Protein AF-A0A5C5QFP5-F1 (afdb_monomer_lite)

pLDDT: mean 75.5, std 18.77, range [36.56, 98.12]

Organism: NCBI:txid359110

Structure (mmCIF, N/CA/C/O backbone):
data_AF-A0A5C5QFP5-F1
#
_entry.id   AF-A0A5C5QFP5-F1
#
loop_
_atom_site.group_PDB
_atom_site.id
_atom_site.type_symbol
_atom_site.label_atom_id
_atom_site.label_alt_id
_atom_site.label_comp_id
_atom_site.label_asym_id
_atom_site.label_entity_id
_atom_site.label_seq_id
_atom_site.pdbx_PDB_ins_code
_atom_site.Cartn_x
_atom_site.Cartn_y
_atom_site.Cartn_z
_atom_site.occupancy
_atom_site.B_iso_or_equiv
_atom_site.auth_seq_id
_atom_site.auth_comp_id
_atom_site.auth_asym_id
_atom_site.auth_atom_id
_atom_site.pdbx_PDB_model_num
ATOM 1 N N . MET A 1 1 ? -27.550 -23.621 13.736 1.00 47.41 1 MET A N 1
ATOM 2 C CA . MET A 1 1 ? -26.694 -23.804 14.924 1.00 47.41 1 MET A CA 1
ATOM 3 C C . MET A 1 1 ? -25.788 -24.978 14.617 1.00 47.41 1 MET A C 1
ATOM 5 O O . MET A 1 1 ? -26.288 -26.078 14.461 1.00 47.41 1 MET A O 1
ATOM 9 N N . THR A 1 2 ? -24.517 -24.716 14.334 1.00 52.00 2 THR A N 1
ATOM 10 C CA . THR A 1 2 ? -23.538 -25.732 13.924 1.00 52.00 2 THR A CA 1
ATOM 11 C C . THR A 1 2 ? -23.143 -26.596 15.117 1.00 52.00 2 THR A C 1
ATOM 13 O O . THR A 1 2 ? -22.634 -26.062 16.102 1.00 52.00 2 THR A O 1
ATOM 16 N N . ASP A 1 3 ? -23.372 -27.906 15.018 1.00 55.38 3 ASP A N 1
ATOM 17 C CA . ASP A 1 3 ? -22.939 -28.898 16.003 1.00 55.38 3 ASP A CA 1
ATOM 18 C C . ASP A 1 3 ? -21.410 -28.881 16.124 1.00 55.38 3 ASP A C 1
ATOM 20 O O . ASP A 1 3 ? -20.679 -29.220 15.191 1.00 55.38 3 ASP A O 1
ATOM 24 N N . LEU A 1 4 ? -20.910 -28.436 17.276 1.00 60.25 4 LEU A N 1
ATOM 25 C CA . LEU A 1 4 ? -19.482 -28.425 17.574 1.00 60.25 4 LEU A CA 1
ATOM 26 C C . LEU A 1 4 ? -19.074 -29.827 18.051 1.00 60.25 4 LEU A C 1
ATOM 28 O O . LEU A 1 4 ? -19.473 -30.275 19.127 1.00 60.25 4 LEU A O 1
ATOM 32 N N . ILE A 1 5 ? -18.285 -30.527 17.234 1.00 57.94 5 ILE A N 1
ATOM 33 C CA . ILE A 1 5 ? -17.756 -31.864 17.537 1.00 57.94 5 ILE A CA 1
ATOM 34 C C . ILE A 1 5 ? -16.389 -31.724 18.219 1.00 57.94 5 ILE A C 1
ATOM 36 O O . ILE A 1 5 ? -15.494 -31.039 17.714 1.00 57.94 5 ILE A O 1
ATOM 40 N N . CYS A 1 6 ? -16.196 -32.398 19.357 1.00 57.31 6 CYS A N 1
ATOM 41 C CA . CYS A 1 6 ? -14.907 -32.420 20.047 1.00 57.31 6 CYS A CA 1
ATOM 42 C C . CYS A 1 6 ? -13.873 -33.214 19.234 1.00 57.31 6 CYS A C 1
ATOM 44 O O . CYS A 1 6 ? -14.006 -34.422 19.037 1.00 57.31 6 CYS A O 1
ATOM 46 N N . ARG A 1 7 ? -12.785 -32.554 18.817 1.00 54.66 7 ARG A N 1
ATOM 47 C CA . ARG A 1 7 ? -11.757 -33.124 17.923 1.00 54.66 7 ARG A CA 1
ATOM 48 C C . ARG A 1 7 ? -11.029 -34.357 18.483 1.00 54.66 7 ARG A C 1
ATOM 50 O O . ARG A 1 7 ? -10.414 -35.087 17.716 1.00 54.66 7 ARG A O 1
ATOM 57 N N . LYS A 1 8 ? -11.058 -34.583 19.802 1.00 54.03 8 LYS A N 1
ATOM 58 C CA . LYS A 1 8 ? -10.318 -35.677 20.458 1.00 54.03 8 LYS A CA 1
ATOM 59 C C . LYS A 1 8 ? -11.188 -36.897 20.782 1.00 54.03 8 LYS A C 1
ATOM 61 O O . LYS A 1 8 ? -10.680 -38.009 20.734 1.00 54.03 8 LYS A O 1
ATOM 66 N N . SER A 1 9 ? -12.469 -36.700 21.100 1.00 62.72 9 SER A N 1
ATOM 67 C CA . SER A 1 9 ? -13.410 -37.790 21.406 1.00 62.72 9 SER A CA 1
ATOM 68 C C . SER A 1 9 ? -14.359 -38.123 20.255 1.00 62.72 9 SER A C 1
ATOM 70 O O . SER A 1 9 ? -15.041 -39.139 20.328 1.00 62.72 9 SER A O 1
ATOM 72 N N . MET A 1 10 ? -14.420 -37.282 19.213 1.00 62.34 10 MET A N 1
ATOM 73 C CA . MET A 1 10 ? -15.364 -37.398 18.091 1.00 62.34 10 MET A CA 1
ATOM 74 C C . MET A 1 10 ? -16.839 -37.453 18.533 1.00 62.34 10 MET A C 1
ATOM 76 O O . MET A 1 10 ? -17.687 -37.990 17.828 1.00 62.34 10 MET A O 1
ATOM 80 N N . THR A 1 11 ? -17.154 -36.886 19.700 1.00 62.09 11 THR A N 1
ATOM 81 C CA . THR A 1 11 ? -18.512 -36.802 20.253 1.00 62.09 11 THR A CA 1
ATOM 82 C C . THR A 1 11 ? -19.007 -35.355 20.299 1.00 62.09 11 THR A C 1
ATOM 84 O O . THR A 1 11 ? -18.208 -34.413 20.341 1.00 62.09 11 THR A O 1
ATOM 87 N N . ASN A 1 12 ? -20.332 -35.175 20.278 1.00 63.06 12 ASN A N 1
ATOM 88 C CA . ASN A 1 12 ? -20.972 -33.857 20.318 1.00 63.06 12 ASN A CA 1
ATOM 89 C C . ASN A 1 12 ? -20.686 -33.145 21.649 1.00 63.06 12 ASN A C 1
ATOM 91 O O . ASN A 1 12 ? -20.845 -33.732 22.723 1.00 63.06 12 ASN A O 1
ATOM 95 N N . CYS A 1 13 ? -20.285 -31.871 21.592 1.00 59.53 13 CYS A N 1
ATOM 96 C CA . CYS A 1 13 ? -20.097 -31.054 22.788 1.00 59.53 13 CYS A CA 1
ATOM 97 C C . CYS A 1 13 ? -21.451 -30.681 23.401 1.00 59.53 13 CYS A C 1
ATOM 99 O O . CYS A 1 13 ? -22.212 -29.912 22.823 1.00 59.53 13 CYS A O 1
ATOM 101 N N . LEU A 1 14 ? -21.720 -31.190 24.606 1.00 60.97 14 LEU A N 1
ATOM 102 C CA . LEU A 1 14 ? -22.959 -30.923 25.347 1.00 60.97 14 LEU A CA 1
ATOM 103 C C . LEU A 1 14 ? -23.071 -29.471 25.853 1.00 60.97 14 LEU A C 1
ATOM 105 O O . LEU A 1 14 ? -24.162 -29.032 26.203 1.00 60.97 14 LEU A O 1
ATOM 109 N N . THR A 1 15 ? -21.969 -28.716 25.881 1.00 57.25 15 THR A N 1
ATOM 110 C CA . THR A 1 15 ? -21.928 -27.317 26.333 1.00 57.25 15 THR A CA 1
ATOM 111 C C . THR A 1 15 ? -21.133 -26.440 25.353 1.00 57.25 15 THR A C 1
ATOM 113 O O . THR A 1 15 ? -19.899 -26.511 25.310 1.00 57.25 15 THR A O 1
ATOM 116 N N . PRO A 1 16 ? -21.806 -25.597 24.546 1.00 52.97 16 PRO A N 1
ATOM 117 C CA . PRO A 1 16 ? -21.137 -24.627 23.683 1.00 52.97 16 PRO A CA 1
ATOM 118 C C . PRO A 1 16 ? -20.341 -23.622 24.532 1.00 52.97 16 PRO A C 1
ATOM 120 O O . PRO A 1 16 ? -20.911 -22.969 25.399 1.00 52.97 16 PRO A O 1
ATOM 123 N N . GLY A 1 17 ? -19.027 -23.501 24.301 1.00 54.84 17 GLY A N 1
ATOM 124 C CA . GLY A 1 17 ? -18.174 -22.465 24.919 1.00 54.84 17 GLY A CA 1
ATOM 125 C C . GLY A 1 17 ? -17.073 -22.943 25.876 1.00 54.84 17 GLY A C 1
ATOM 126 O O . GLY A 1 17 ? -16.225 -22.148 26.258 1.00 54.84 17 GLY A O 1
ATOM 127 N N . MET A 1 18 ? -17.019 -24.232 26.226 1.00 52.91 18 MET A N 1
ATOM 128 C CA . MET A 1 18 ? -16.049 -24.772 27.204 1.00 52.91 18 MET A CA 1
ATOM 129 C C . MET A 1 18 ? -14.793 -25.425 26.589 1.00 52.91 18 MET A C 1
ATOM 131 O O . MET A 1 18 ? -13.948 -25.956 27.309 1.00 52.91 18 MET A O 1
ATOM 135 N N . CYS A 1 19 ? -14.649 -25.424 25.261 1.00 54.09 19 CYS A N 1
ATOM 136 C CA . CYS A 1 19 ? -13.521 -26.072 24.586 1.00 54.09 19 CYS A CA 1
ATOM 137 C C . CYS A 1 19 ? -12.380 -25.073 24.354 1.00 54.09 19 CYS A C 1
ATOM 139 O O . CYS A 1 19 ? -12.410 -24.297 23.402 1.00 54.09 19 CYS A O 1
ATOM 141 N N . SER A 1 20 ? -11.372 -25.098 25.228 1.00 50.03 20 SER A N 1
ATOM 142 C CA . SER A 1 20 ? -10.150 -24.302 25.069 1.00 50.03 20 SER A CA 1
ATOM 143 C C . SER A 1 20 ? -9.290 -24.826 23.901 1.00 50.03 20 SER A C 1
ATOM 145 O O . SER A 1 20 ? -9.159 -26.046 23.757 1.00 50.03 20 SER A O 1
ATOM 147 N N . PRO A 1 21 ? -8.632 -23.957 23.101 1.00 52.41 21 PRO A N 1
ATOM 148 C CA . PRO A 1 21 ? -7.759 -24.368 21.992 1.00 52.41 21 PRO A CA 1
ATOM 149 C C . PRO A 1 21 ? -6.557 -25.231 22.416 1.00 52.41 21 PRO A C 1
ATOM 151 O O . PRO A 1 21 ? -5.955 -25.900 21.576 1.00 52.41 21 PRO A O 1
ATOM 154 N N . HIS A 1 22 ? -6.205 -25.234 23.708 1.00 50.91 22 HIS A N 1
ATOM 155 C CA . HIS A 1 22 ? -5.006 -25.902 24.230 1.00 50.91 22 HIS A CA 1
ATOM 156 C C . HIS A 1 22 ? -5.252 -26.854 25.410 1.00 50.91 22 HIS A C 1
ATOM 158 O O . HIS A 1 22 ? -4.300 -27.402 25.960 1.00 50.91 22 HIS A O 1
ATOM 164 N N . GLY A 1 23 ? -6.502 -27.111 25.794 1.00 50.34 23 GLY A N 1
ATOM 165 C CA . GLY A 1 23 ? -6.808 -27.977 26.931 1.00 50.34 23 GLY A CA 1
ATOM 166 C C . GLY A 1 23 ? -8.156 -28.640 26.740 1.00 50.34 23 GLY A C 1
ATOM 167 O O . GLY A 1 23 ? -9.168 -27.953 26.666 1.00 50.34 23 GLY A O 1
ATOM 168 N N . GLY A 1 24 ? -8.148 -29.969 26.610 1.00 52.78 24 GLY A N 1
ATOM 169 C CA . GLY A 1 24 ? -9.340 -30.774 26.348 1.00 52.78 24 GLY A CA 1
ATOM 170 C C . GLY A 1 24 ? -10.446 -30.588 27.388 1.00 52.78 24 GLY A C 1
ATOM 171 O O . GLY A 1 24 ? -10.233 -29.989 28.439 1.00 52.78 24 GLY A O 1
ATOM 172 N N . CYS A 1 25 ? -11.626 -31.131 27.079 1.00 50.44 25 CYS A N 1
ATOM 173 C CA . CYS A 1 25 ? -12.783 -31.142 27.967 1.00 50.44 25 CYS A CA 1
ATOM 174 C C . CYS A 1 25 ? -12.367 -31.659 29.349 1.00 50.44 25 CYS A C 1
ATOM 176 O O . CYS A 1 25 ? -12.129 -32.854 29.525 1.00 50.44 25 CYS A O 1
ATOM 178 N N . GLN A 1 26 ? -12.238 -30.751 30.313 1.00 50.62 26 GLN A N 1
ATOM 179 C CA . GLN A 1 26 ? -12.077 -31.138 31.701 1.00 50.62 26 GLN A CA 1
ATOM 180 C C . GLN A 1 26 ? -13.366 -31.850 32.095 1.00 50.62 26 GLN A C 1
ATOM 182 O O . GLN A 1 26 ? -14.455 -31.283 31.979 1.00 50.62 26 GLN A O 1
ATOM 187 N N . THR A 1 27 ? -13.265 -33.110 32.518 1.00 55.69 27 THR A N 1
ATOM 188 C CA . THR A 1 27 ? -14.369 -33.725 33.253 1.00 55.69 27 THR A CA 1
ATOM 189 C C . THR A 1 27 ? -14.632 -32.835 34.469 1.00 55.69 27 THR A C 1
ATOM 191 O O . THR A 1 27 ? -13.667 -32.295 35.026 1.00 55.69 27 THR A O 1
ATOM 194 N N . PRO A 1 28 ? -15.894 -32.634 34.888 1.00 56.25 28 PRO A N 1
ATOM 195 C CA . PRO A 1 28 ? -16.221 -31.735 35.999 1.00 56.25 28 PRO A CA 1
ATOM 196 C C . PRO A 1 28 ? -15.397 -32.033 37.265 1.00 56.25 28 PRO A C 1
ATOM 198 O O . PRO A 1 28 ? -15.063 -31.120 38.005 1.00 56.25 28 PRO A O 1
ATOM 201 N N . GLU A 1 29 ? -14.936 -33.275 37.430 1.00 54.31 29 GLU A N 1
ATOM 202 C CA . GLU A 1 29 ? -14.035 -33.743 38.490 1.00 54.31 29 GLU A CA 1
ATOM 203 C C . GLU A 1 29 ? -12.631 -33.099 38.514 1.00 54.31 29 GLU A C 1
ATOM 205 O O . GLU A 1 29 ? -11.948 -33.108 39.541 1.00 54.31 29 GLU A O 1
ATOM 210 N N . THR A 1 30 ? -12.165 -32.531 37.399 1.00 55.94 30 THR A N 1
ATOM 211 C CA . THR A 1 30 ? -10.805 -31.978 37.268 1.00 55.94 30 THR A CA 1
ATOM 212 C C . THR A 1 30 ? -10.723 -30.462 37.414 1.00 55.94 30 THR A C 1
ATOM 214 O O . THR A 1 30 ? -9.615 -29.948 37.585 1.00 55.94 30 THR A O 1
ATOM 217 N N . ALA A 1 31 ? -11.862 -29.763 37.438 1.00 63.78 31 ALA A N 1
ATOM 218 C CA . ALA A 1 31 ? -11.891 -28.327 37.664 1.00 63.78 31 ALA A CA 1
ATOM 219 C C . ALA A 1 31 ? -11.472 -28.008 39.116 1.00 63.78 31 ALA A C 1
ATOM 221 O O . ALA A 1 31 ? -12.000 -28.613 40.054 1.00 63.78 31 ALA A O 1
ATOM 222 N N . PRO A 1 32 ? -10.554 -27.052 39.347 1.00 66.62 32 PRO A N 1
ATOM 223 C CA . PRO A 1 32 ? -10.077 -26.715 40.691 1.00 66.62 32 PRO A CA 1
ATOM 224 C C . PRO A 1 32 ? -11.212 -26.283 41.634 1.00 66.62 32 PRO A C 1
ATOM 226 O O . PRO A 1 32 ? -11.193 -26.644 42.807 1.00 66.62 32 PRO A O 1
ATOM 229 N N . ALA A 1 33 ? -12.245 -25.616 41.108 1.00 66.94 33 ALA A N 1
ATOM 230 C CA . ALA A 1 33 ? -13.450 -25.262 41.860 1.00 66.94 33 ALA A CA 1
ATOM 231 C C . ALA A 1 33 ? -14.245 -26.495 42.333 1.00 66.94 33 ALA A C 1
ATOM 233 O O . ALA A 1 33 ? -14.720 -26.533 43.464 1.00 66.94 33 ALA A O 1
ATOM 234 N N . PHE A 1 34 ? -14.342 -27.540 41.506 1.00 70.69 34 PHE A N 1
ATOM 235 C CA . PHE A 1 34 ? -15.027 -28.775 41.888 1.00 70.69 34 PHE A CA 1
ATOM 236 C C . PHE A 1 34 ? -14.228 -29.567 42.925 1.00 70.69 34 PHE A C 1
ATOM 238 O O . PHE A 1 34 ? -14.809 -30.119 43.852 1.00 70.69 34 PHE A O 1
ATOM 245 N N . ARG A 1 35 ? -12.891 -29.575 42.829 1.00 71.81 35 ARG A N 1
ATOM 246 C CA . ARG A 1 35 ? -12.031 -30.186 43.857 1.00 71.81 35 ARG A CA 1
ATOM 247 C C . ARG A 1 35 ? -12.144 -29.477 45.206 1.00 71.81 35 ARG A C 1
ATOM 249 O O . ARG A 1 35 ? -12.158 -30.162 46.223 1.00 71.81 35 ARG A O 1
ATOM 256 N N . ALA A 1 36 ? -12.254 -28.146 45.212 1.00 71.62 36 ALA A N 1
ATOM 257 C CA . ALA A 1 36 ? -12.488 -27.371 46.430 1.00 71.62 36 ALA A CA 1
ATOM 258 C C . ALA A 1 36 ? -13.829 -27.753 47.080 1.00 71.62 36 ALA A C 1
ATOM 260 O O . ALA A 1 36 ? -13.854 -28.140 48.245 1.00 71.62 36 ALA A O 1
ATOM 261 N N . LEU A 1 37 ? -14.909 -27.797 46.294 1.00 73.81 37 LEU A N 1
ATOM 262 C CA . LEU A 1 37 ? -16.229 -28.222 46.773 1.00 73.81 37 LEU A CA 1
ATOM 263 C C . LEU A 1 37 ? -16.244 -29.676 47.272 1.00 73.81 37 LEU A C 1
ATOM 265 O O . LEU A 1 37 ? -16.891 -29.994 48.269 1.00 73.81 37 LEU A O 1
ATOM 269 N N . LEU A 1 38 ? -15.518 -30.582 46.611 1.00 75.81 38 LEU A N 1
ATOM 270 C CA . LEU A 1 38 ? -15.429 -31.980 47.038 1.00 75.81 38 LEU A CA 1
ATOM 271 C C . LEU A 1 38 ? -14.631 -32.131 48.343 1.00 75.81 38 LEU A C 1
ATOM 273 O O . LEU A 1 38 ? -14.970 -32.979 49.171 1.00 75.81 38 LEU A O 1
ATOM 277 N N . ALA A 1 39 ? -13.593 -31.311 48.534 1.00 75.94 39 ALA A N 1
ATOM 278 C CA . ALA A 1 39 ? -12.820 -31.252 49.770 1.00 75.94 39 ALA A CA 1
ATOM 279 C C . ALA A 1 39 ? -13.666 -30.710 50.933 1.00 75.94 39 ALA A C 1
ATOM 281 O O . ALA A 1 39 ? -13.683 -31.328 51.996 1.00 75.94 39 ALA A O 1
ATOM 282 N N . GLU A 1 40 ? -14.432 -29.640 50.712 1.00 78.62 40 GLU A N 1
ATOM 283 C CA . GLU A 1 40 ? -15.376 -29.091 51.696 1.00 78.62 40 GLU A CA 1
ATOM 284 C C . GLU A 1 40 ? -16.462 -30.106 52.069 1.00 78.62 40 GLU A C 1
ATOM 286 O O . GLU A 1 40 ? -16.696 -30.360 53.252 1.00 78.62 40 GLU A O 1
ATOM 291 N N . ARG A 1 41 ? -17.061 -30.780 51.076 1.00 83.38 41 ARG A N 1
ATOM 292 C CA . ARG A 1 41 ? -18.041 -31.854 51.306 1.00 83.38 41 ARG A CA 1
ATOM 293 C C . ARG A 1 41 ? -17.459 -32.980 52.162 1.00 83.38 41 ARG A C 1
ATOM 295 O O . ARG A 1 41 ? -18.133 -33.491 53.052 1.00 83.38 41 ARG A O 1
ATOM 302 N N . ASN A 1 42 ? -16.225 -33.397 51.886 1.00 78.75 42 ASN A N 1
ATOM 303 C CA . ASN A 1 42 ? -15.567 -34.461 52.645 1.00 78.75 42 ASN A CA 1
ATOM 304 C C . ASN A 1 42 ? -15.211 -34.020 54.071 1.00 78.75 42 ASN A C 1
ATOM 306 O O . ASN A 1 42 ? -15.346 -34.822 54.993 1.00 78.75 42 ASN A O 1
ATOM 310 N N . ALA A 1 43 ? -14.810 -32.761 54.267 1.00 75.56 43 ALA A N 1
ATOM 311 C CA . ALA A 1 43 ? -14.556 -32.196 55.590 1.00 75.56 43 ALA A CA 1
ATOM 312 C C . ALA A 1 43 ? -15.841 -32.133 56.436 1.00 75.56 43 ALA A C 1
ATOM 314 O O . ALA A 1 43 ? -15.841 -32.561 57.590 1.00 75.56 43 ALA A O 1
ATOM 315 N N . LEU A 1 44 ? -16.955 -31.696 55.839 1.00 77.94 44 LEU A N 1
ATOM 316 C CA . LEU A 1 44 ? -18.279 -31.699 56.471 1.00 77.94 44 LEU A CA 1
ATOM 317 C C . LEU A 1 44 ? -18.751 -33.112 56.819 1.00 77.94 44 LEU A C 1
ATOM 319 O O . LEU A 1 44 ? -19.221 -33.348 57.929 1.00 77.94 44 LEU A O 1
ATOM 323 N N . ALA A 1 45 ? -18.583 -34.071 55.906 1.00 79.75 45 ALA A N 1
ATOM 324 C CA . ALA A 1 45 ? -18.929 -35.466 56.163 1.00 79.75 45 ALA A CA 1
ATOM 325 C C . ALA A 1 45 ? -18.100 -36.067 57.311 1.00 79.75 45 ALA A C 1
ATOM 327 O O . ALA A 1 45 ? -18.629 -36.844 58.103 1.00 79.75 45 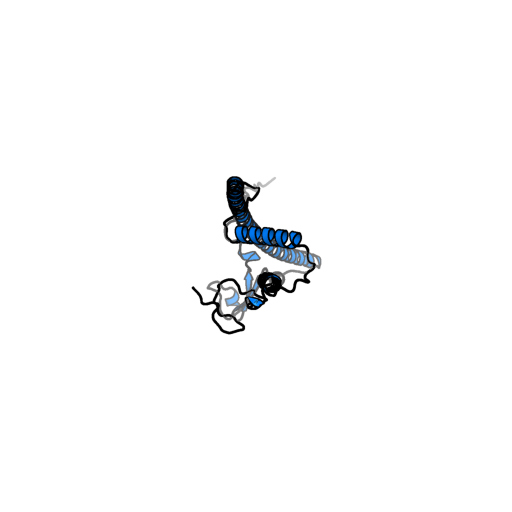ALA A O 1
ATOM 328 N N . PHE A 1 46 ? -16.822 -35.693 57.430 1.00 74.25 46 PHE A N 1
ATOM 329 C CA . PHE A 1 46 ? -15.958 -36.125 58.528 1.00 74.25 46 PHE A CA 1
ATOM 330 C C . PHE A 1 46 ? -16.377 -35.516 59.873 1.00 74.25 46 PHE A C 1
ATOM 332 O O . PHE A 1 46 ? -16.454 -36.235 60.866 1.00 74.25 46 PHE A O 1
ATOM 339 N N . LEU A 1 47 ? -16.708 -34.220 59.903 1.00 72.06 47 LEU A N 1
ATOM 340 C CA . LEU A 1 47 ? -17.244 -33.551 61.093 1.00 72.06 47 LEU A CA 1
ATOM 341 C C . LEU A 1 47 ? -18.563 -34.185 61.545 1.00 72.06 47 LEU A C 1
ATOM 343 O O . LEU A 1 47 ? -18.698 -34.546 62.710 1.00 72.06 47 LEU A O 1
ATOM 347 N N . LEU A 1 48 ? -19.500 -34.399 60.619 1.00 74.69 48 LEU A N 1
ATOM 348 C CA . LEU A 1 48 ? -20.777 -35.057 60.905 1.00 74.69 48 LEU A CA 1
ATOM 349 C C . LEU A 1 48 ? -20.580 -36.485 61.414 1.00 74.69 48 LEU A C 1
ATOM 351 O O . LEU A 1 48 ? -21.225 -36.887 62.376 1.00 74.69 48 LEU A O 1
ATOM 355 N N . LYS A 1 49 ? -19.658 -37.240 60.811 1.00 74.00 49 LYS A N 1
ATOM 356 C CA . LYS A 1 49 ? -19.321 -38.586 61.271 1.00 74.00 49 LYS A CA 1
ATOM 357 C C . LYS A 1 49 ? -18.732 -38.573 62.683 1.00 74.00 49 LYS A C 1
ATOM 359 O O . LYS A 1 49 ? -19.142 -39.383 63.499 1.00 74.00 49 LYS A O 1
ATOM 364 N N . ARG A 1 50 ? -17.854 -37.619 63.009 1.00 66.50 50 ARG A N 1
ATOM 365 C CA . ARG A 1 50 ? -17.318 -37.440 64.370 1.00 66.50 50 ARG A CA 1
ATOM 366 C C . ARG A 1 50 ? -18.409 -37.083 65.389 1.00 66.50 50 ARG A C 1
ATOM 368 O O . ARG A 1 50 ? -18.348 -37.550 66.519 1.00 66.50 50 ARG A O 1
ATOM 375 N N . PHE A 1 51 ? -19.410 -36.297 64.992 1.00 65.75 51 PHE A N 1
ATOM 376 C CA . PHE A 1 51 ? -20.580 -35.999 65.827 1.00 65.75 51 PHE A CA 1
ATOM 377 C C . PHE A 1 51 ? -21.480 -37.224 66.053 1.00 65.75 51 PHE A C 1
ATOM 379 O O . PHE A 1 51 ? -21.990 -37.408 67.154 1.00 65.75 51 PHE A O 1
ATOM 386 N N . VAL A 1 52 ? -21.690 -38.048 65.020 1.00 67.38 52 VAL A N 1
ATOM 387 C CA . VAL A 1 52 ? -22.590 -39.216 65.064 1.00 67.38 52 VAL A CA 1
ATOM 388 C C . VAL A 1 52 ? -21.945 -40.424 65.742 1.00 67.38 52 VAL A C 1
ATOM 390 O O . VAL A 1 52 ? -22.619 -41.119 66.498 1.00 67.38 52 VAL A O 1
ATOM 393 N N . ASP A 1 53 ? -20.656 -40.665 65.500 1.00 66.00 53 ASP A N 1
ATOM 394 C CA . ASP A 1 53 ? -19.949 -41.845 66.011 1.00 66.00 53 ASP A CA 1
ATOM 395 C C . ASP A 1 53 ? -19.633 -41.742 67.511 1.00 66.00 53 ASP A C 1
ATOM 397 O O . ASP A 1 53 ? -19.225 -42.734 68.106 1.00 66.00 53 ASP A O 1
ATOM 401 N N . GLY A 1 54 ? -19.871 -40.587 68.147 1.00 59.41 54 GLY A N 1
ATOM 402 C CA . GLY A 1 54 ? -19.931 -40.480 69.606 1.00 59.41 54 GLY A CA 1
ATOM 403 C C . GLY A 1 54 ? -18.685 -40.979 70.344 1.00 59.41 54 GLY A C 1
ATOM 404 O O . GLY A 1 54 ? -18.792 -41.355 71.509 1.00 59.41 54 GLY A O 1
ATOM 405 N N . GLU A 1 55 ? -17.510 -40.994 69.706 1.00 52.19 55 GLU A N 1
ATOM 406 C CA . GLU A 1 55 ? -16.243 -41.185 70.409 1.00 52.19 55 GLU A CA 1
ATOM 407 C C . GLU A 1 55 ? -15.925 -39.879 71.139 1.00 52.19 55 GLU A C 1
ATOM 409 O O . GLU A 1 55 ? -15.241 -38.992 70.631 1.00 52.19 55 GLU A O 1
ATOM 414 N N . HIS A 1 56 ? -16.533 -39.710 72.308 1.00 54.84 56 HIS A N 1
ATOM 415 C CA . HIS A 1 56 ? -16.070 -38.769 73.313 1.00 54.84 56 HIS A CA 1
ATOM 416 C C . HIS A 1 56 ? -15.635 -39.584 74.517 1.00 54.84 56 HIS A C 1
ATOM 418 O O . HIS A 1 56 ? -16.435 -40.301 75.129 1.00 54.84 56 HIS A O 1
ATOM 424 N N . ASP A 1 57 ? -14.357 -39.445 74.852 1.00 55.41 57 ASP A N 1
ATOM 425 C CA . ASP A 1 57 ? -13.860 -39.739 76.182 1.00 55.41 57 ASP A CA 1
ATOM 426 C C . ASP A 1 57 ? -14.804 -39.068 77.191 1.00 55.41 57 ASP A C 1
ATOM 428 O O . ASP A 1 57 ? -15.203 -37.911 77.022 1.00 55.41 57 ASP A O 1
ATOM 432 N N . GLN A 1 58 ? -15.221 -39.804 78.222 1.00 54.41 58 GLN A N 1
ATOM 433 C CA . GLN A 1 58 ? -16.263 -39.381 79.172 1.00 54.41 58 GLN A CA 1
ATOM 434 C C . GLN A 1 58 ? -15.912 -38.116 79.983 1.00 54.41 58 GLN A C 1
ATOM 436 O O . GLN A 1 58 ? -16.725 -37.662 80.788 1.00 54.41 58 GLN A O 1
ATOM 441 N N . ASP A 1 59 ? -14.747 -37.521 79.727 1.00 59.09 59 ASP A N 1
ATOM 442 C CA . ASP A 1 59 ? -14.196 -36.366 80.422 1.00 59.09 59 ASP A CA 1
ATOM 443 C C . ASP A 1 59 ? -14.310 -35.057 79.617 1.00 59.09 59 ASP A C 1
ATOM 445 O O . ASP A 1 59 ? -14.007 -33.989 80.154 1.00 59.09 59 ASP A O 1
ATOM 449 N N . GLU A 1 60 ? -14.766 -35.083 78.353 1.00 58.03 60 GLU A N 1
ATOM 450 C CA . GLU A 1 60 ? -14.964 -33.838 77.601 1.00 58.03 60 GLU A CA 1
ATOM 451 C C . GLU A 1 60 ? -16.100 -33.006 78.218 1.00 58.03 60 GLU A C 1
ATOM 453 O O . GLU A 1 60 ? -17.233 -33.465 78.429 1.00 58.03 60 GLU A O 1
ATOM 458 N N . ASN A 1 61 ? -15.754 -31.762 78.544 1.00 67.88 61 ASN A N 1
ATOM 459 C CA . ASN A 1 61 ? -16.552 -30.816 79.303 1.00 67.88 61 ASN A CA 1
ATOM 460 C C . ASN A 1 61 ? -17.911 -30.597 78.623 1.00 67.88 61 ASN A C 1
ATOM 462 O O . ASN A 1 61 ? -17.994 -30.173 77.472 1.00 67.88 61 ASN A O 1
ATOM 466 N N . GLN A 1 62 ? -19.002 -30.862 79.344 1.00 65.38 62 GLN A N 1
ATOM 467 C CA . GLN A 1 62 ? -20.363 -30.721 78.821 1.00 65.38 62 GLN A CA 1
ATOM 468 C C . GLN A 1 62 ? -20.629 -29.313 78.252 1.00 65.38 62 GLN A C 1
ATOM 470 O O . GLN A 1 62 ? -21.404 -29.177 77.308 1.00 65.38 62 GLN A O 1
ATOM 475 N N . ALA A 1 63 ? -19.942 -28.289 78.768 1.00 65.75 63 ALA A N 1
ATOM 476 C CA . ALA A 1 63 ? -20.008 -26.920 78.262 1.00 65.75 63 ALA A CA 1
ATOM 477 C C . ALA A 1 63 ? -19.472 -26.768 76.825 1.00 65.75 63 ALA A C 1
ATOM 479 O O . ALA A 1 63 ? -20.069 -26.046 76.030 1.00 65.75 63 ALA A O 1
ATOM 480 N N . GLU A 1 64 ? -18.396 -27.471 76.465 1.00 65.88 64 GLU A N 1
ATOM 481 C CA . GLU A 1 64 ? -17.826 -27.415 75.113 1.00 65.88 64 GLU A CA 1
ATOM 482 C C . GLU A 1 64 ? -18.766 -28.075 74.102 1.00 65.88 64 GLU A C 1
ATOM 484 O O . GLU A 1 64 ? -19.000 -27.529 73.026 1.00 65.88 64 GLU A O 1
ATOM 489 N N . ARG A 1 65 ? -19.421 -29.181 74.484 1.00 64.12 65 ARG A N 1
ATOM 490 C CA . ARG A 1 65 ? -20.454 -29.815 73.647 1.00 64.12 65 ARG A CA 1
ATOM 491 C C . ARG A 1 65 ? -21.634 -28.887 73.367 1.00 64.12 65 ARG A C 1
ATOM 493 O O . ARG A 1 65 ? -22.111 -28.851 72.238 1.00 64.12 65 ARG A O 1
ATOM 500 N N . HIS A 1 66 ? -22.100 -28.145 74.371 1.00 68.94 66 HIS A N 1
ATOM 501 C CA . HIS A 1 66 ? -23.180 -27.175 74.175 1.00 68.94 66 HIS A CA 1
ATOM 502 C C . HIS A 1 66 ? -22.760 -26.036 73.243 1.00 68.94 66 HIS A C 1
ATOM 504 O O . HIS A 1 66 ? -23.524 -25.675 72.356 1.00 68.94 66 HIS A O 1
ATOM 510 N N . MET A 1 67 ? -21.526 -25.548 73.369 1.00 72.25 67 MET A N 1
ATOM 511 C CA . MET A 1 67 ? -20.994 -24.512 72.486 1.00 72.25 67 MET A CA 1
ATOM 512 C C . MET A 1 67 ? -20.923 -24.981 71.025 1.00 72.25 67 MET A C 1
ATOM 514 O O . MET A 1 67 ? -21.438 -24.304 70.140 1.00 72.25 67 MET A O 1
ATOM 518 N N . TYR A 1 68 ? -20.368 -26.171 70.765 1.00 69.88 68 TYR A N 1
ATOM 519 C CA . TYR A 1 68 ? -20.300 -26.714 69.404 1.00 69.88 68 TYR A CA 1
ATOM 520 C C . TYR A 1 68 ? -21.678 -27.025 68.816 1.00 69.88 68 TYR A C 1
ATOM 522 O O . TYR A 1 68 ? -21.885 -26.892 67.610 1.00 69.88 68 TYR A O 1
ATOM 530 N N . HIS A 1 69 ? -22.625 -27.438 69.657 1.00 71.81 69 HIS A N 1
ATOM 531 C CA . HIS A 1 69 ? -23.996 -27.683 69.233 1.00 71.81 69 HIS A CA 1
ATOM 532 C C . HIS A 1 69 ? -24.707 -26.379 68.844 1.00 71.81 69 HIS A C 1
ATOM 534 O O . HIS A 1 69 ? -25.337 -26.330 67.789 1.00 71.81 69 HIS A O 1
ATOM 540 N N . ASP A 1 70 ? -24.553 -25.315 69.632 1.00 71.38 70 ASP A N 1
ATOM 541 C CA . ASP A 1 70 ? -25.137 -24.001 69.340 1.00 71.38 70 ASP A CA 1
ATOM 542 C C . ASP A 1 70 ? -24.512 -23.367 68.083 1.00 71.38 70 ASP A C 1
ATOM 544 O O . ASP A 1 70 ? -25.220 -22.811 67.237 1.00 71.38 70 ASP A O 1
ATOM 548 N N . GLU A 1 71 ? -23.195 -23.503 67.898 1.00 72.69 71 GLU A N 1
ATOM 549 C CA . GLU A 1 71 ? -22.499 -23.059 66.683 1.00 72.69 71 GLU A CA 1
ATOM 550 C C . GLU A 1 71 ? -22.974 -23.826 65.442 1.00 72.69 71 GLU A C 1
ATOM 552 O O . GLU A 1 71 ? -23.277 -23.219 64.410 1.00 72.69 71 GLU A O 1
ATOM 557 N N . ALA A 1 72 ? -23.105 -25.153 65.542 1.00 69.81 72 ALA A N 1
ATOM 558 C CA . ALA A 1 72 ? -23.606 -25.987 64.454 1.00 69.81 72 ALA A CA 1
ATOM 559 C C . ALA A 1 72 ? -25.067 -25.659 64.112 1.00 69.81 72 ALA A C 1
ATOM 561 O O . ALA A 1 72 ? -25.413 -25.566 62.934 1.00 69.81 72 ALA A O 1
ATOM 562 N N . GLN A 1 73 ? -25.917 -25.426 65.115 1.00 69.44 73 GLN A N 1
ATOM 563 C CA . GLN A 1 73 ? -27.302 -24.997 64.910 1.00 69.44 73 GLN A CA 1
ATOM 564 C C . GLN A 1 73 ? -27.383 -23.623 64.242 1.00 69.44 73 GLN A C 1
ATOM 566 O O . GLN A 1 73 ? -28.184 -23.438 63.327 1.00 69.44 73 GLN A O 1
ATOM 571 N N . THR A 1 74 ? -26.521 -22.684 64.630 1.00 70.38 74 THR A N 1
ATOM 572 C CA . THR A 1 74 ? -26.458 -21.346 64.024 1.00 70.38 74 THR A CA 1
ATOM 573 C C . THR A 1 74 ? -26.021 -21.413 62.557 1.00 70.38 74 THR A C 1
ATOM 575 O O . THR A 1 74 ? -26.629 -20.777 61.695 1.00 70.38 74 THR A O 1
ATOM 578 N N . LEU A 1 75 ? -25.009 -22.229 62.243 1.00 68.12 75 LEU A N 1
ATOM 579 C CA . LEU A 1 75 ? -24.559 -22.485 60.870 1.00 68.12 75 LEU A CA 1
ATOM 580 C C . LEU A 1 75 ? -25.641 -23.158 60.022 1.00 68.12 75 LEU A C 1
ATOM 582 O O . LEU A 1 75 ? -25.845 -22.772 58.872 1.00 68.12 75 LEU A O 1
ATOM 586 N N . LEU A 1 76 ? -26.356 -24.137 60.579 1.00 68.94 76 LEU A N 1
ATOM 587 C CA . LEU A 1 76 ? -27.458 -24.809 59.892 1.00 68.94 76 LEU A CA 1
ATOM 588 C C . LEU A 1 76 ? -28.641 -23.868 59.648 1.00 68.94 76 LEU A C 1
ATOM 590 O O . LEU A 1 76 ? -29.205 -23.901 58.561 1.00 68.94 76 LEU A O 1
ATOM 594 N N . ALA A 1 77 ? -28.974 -22.990 60.595 1.00 66.94 77 ALA A N 1
ATOM 595 C CA . ALA A 1 77 ? -30.007 -21.970 60.414 1.00 66.94 77 ALA A CA 1
ATOM 596 C C . ALA A 1 77 ? -29.601 -20.910 59.370 1.00 66.94 77 ALA A C 1
ATOM 598 O O . ALA A 1 77 ? -30.439 -20.457 58.590 1.00 66.94 77 ALA A O 1
ATOM 599 N N . TYR A 1 78 ? -28.314 -20.554 59.283 1.00 63.44 78 TYR A N 1
ATOM 600 C CA . TYR A 1 78 ? -27.785 -19.693 58.217 1.00 63.44 78 TYR A CA 1
ATOM 601 C C . TYR A 1 78 ? -27.848 -20.371 56.838 1.00 63.44 78 TYR A C 1
ATOM 603 O O . TYR A 1 78 ? -28.357 -19.791 55.882 1.00 63.44 78 TYR A O 1
ATOM 611 N N . LEU A 1 79 ? -27.393 -21.624 56.732 1.00 66.94 79 LEU A N 1
ATOM 612 C CA . LEU A 1 79 ? -27.417 -22.396 55.481 1.00 66.94 79 LEU A CA 1
ATOM 613 C C . LEU A 1 79 ? -28.838 -22.788 55.046 1.00 66.94 79 LEU A C 1
ATOM 615 O O . LEU A 1 79 ? -29.107 -22.897 53.852 1.00 66.94 79 LEU A O 1
ATOM 619 N N . GLY A 1 80 ? -29.746 -22.984 56.003 1.00 67.00 80 GLY A N 1
ATOM 620 C CA . GLY A 1 80 ? -31.167 -23.253 55.784 1.00 67.00 80 GLY A CA 1
ATOM 621 C C . GLY A 1 80 ? -31.995 -22.009 55.448 1.00 67.00 80 GLY A C 1
ATOM 622 O O . GLY A 1 80 ? -33.178 -22.142 55.145 1.00 67.00 80 GLY A O 1
ATOM 623 N N . GLY A 1 81 ? -31.395 -20.812 55.481 1.00 59.22 81 GLY A N 1
ATOM 624 C CA . GLY A 1 81 ? -32.063 -19.542 55.178 1.00 59.22 81 GLY A CA 1
ATOM 625 C C . GLY A 1 81 ? -32.974 -19.003 56.290 1.00 59.22 81 GLY A C 1
ATOM 626 O O . GLY A 1 81 ? -33.672 -18.015 56.069 1.00 59.22 81 GLY A O 1
ATOM 627 N N . GLU A 1 82 ? -32.975 -19.618 57.478 1.00 61.31 82 GLU A N 1
ATOM 628 C CA . GLU A 1 82 ? -33.718 -19.147 58.658 1.00 61.31 82 GLU A CA 1
ATOM 629 C C . GLU A 1 82 ? -33.060 -17.908 59.291 1.00 61.31 82 GLU A C 1
ATOM 631 O O . GLU A 1 82 ? -33.747 -17.029 59.813 1.00 61.31 82 GLU A O 1
ATOM 636 N N . LEU A 1 83 ? -31.733 -17.788 59.180 1.00 51.62 83 LEU A N 1
ATOM 637 C CA . LEU A 1 83 ? -30.977 -16.576 59.496 1.00 51.62 83 LEU A CA 1
ATOM 638 C C . LEU A 1 83 ? -30.690 -15.802 58.205 1.00 51.62 83 LEU A C 1
ATOM 640 O O . LEU A 1 83 ? -29.937 -16.263 57.347 1.00 51.62 83 LEU A O 1
ATOM 644 N N . HIS A 1 84 ? -31.257 -14.599 58.074 1.00 55.00 84 HIS A N 1
ATOM 645 C CA . HIS A 1 84 ? -30.883 -13.688 56.992 1.00 55.00 84 HIS A CA 1
ATOM 646 C C . HIS A 1 84 ? -29.420 -13.287 57.177 1.00 55.00 84 HIS A C 1
ATOM 648 O O . HIS A 1 84 ? -29.060 -12.670 58.180 1.00 55.00 84 HIS A O 1
ATOM 654 N N . GLY A 1 85 ? -28.569 -13.622 56.208 1.00 52.50 85 GLY A N 1
ATOM 655 C CA . GLY A 1 85 ? -27.216 -13.093 56.168 1.00 52.50 85 GLY A CA 1
ATOM 656 C C . GLY A 1 85 ? -27.269 -11.576 56.081 1.00 52.50 85 GLY A C 1
ATOM 657 O O . GLY A 1 85 ? -27.571 -11.023 55.031 1.00 52.50 85 GLY A O 1
ATOM 658 N N . HIS A 1 86 ? -26.996 -10.897 57.191 1.00 50.03 86 HIS A N 1
ATOM 659 C CA . HIS A 1 86 ? -26.823 -9.455 57.189 1.00 50.03 86 HIS A CA 1
ATOM 660 C C . HIS A 1 86 ? -25.501 -9.133 56.491 1.00 50.03 86 HIS A C 1
ATOM 662 O O . HIS A 1 86 ? -24.445 -9.053 57.116 1.00 50.03 86 HIS A O 1
ATOM 668 N N . THR A 1 87 ? -25.539 -8.951 55.175 1.00 52.84 87 THR A N 1
ATOM 669 C CA . THR A 1 87 ? -24.508 -8.180 54.488 1.00 52.84 87 THR A CA 1
ATOM 670 C C . THR A 1 87 ? -24.537 -6.764 55.062 1.00 52.84 87 THR A C 1
ATOM 672 O O . THR A 1 87 ? -25.562 -6.091 55.036 1.00 52.84 87 THR A O 1
ATOM 675 N N . LEU A 1 88 ? -23.404 -6.295 55.599 1.00 57.91 88 LEU A N 1
ATOM 676 C CA . LEU A 1 88 ? -23.239 -4.932 56.141 1.00 57.91 88 LEU A CA 1
ATOM 677 C C . LEU A 1 88 ? -23.470 -3.824 55.095 1.00 57.91 88 LEU A C 1
ATOM 679 O O . LEU A 1 88 ? -23.476 -2.642 55.430 1.00 57.91 88 LEU A O 1
ATOM 683 N N . VAL A 1 89 ? -23.630 -4.200 53.827 1.00 60.03 89 VAL A N 1
ATOM 684 C CA . VAL A 1 89 ? -23.947 -3.304 52.723 1.00 60.03 89 VAL A CA 1
ATOM 685 C C . VAL A 1 89 ? -25.445 -3.423 52.434 1.00 60.03 89 VAL A C 1
ATOM 687 O O . VAL A 1 89 ? -25.891 -4.511 52.071 1.00 60.03 89 VAL A O 1
ATOM 690 N N . PRO A 1 90 ? -26.225 -2.336 52.569 1.00 70.25 90 PRO A N 1
ATOM 691 C CA . PRO A 1 90 ? -27.628 -2.330 52.175 1.00 70.25 90 PRO A CA 1
ATOM 692 C C . PRO A 1 90 ? -27.786 -2.709 50.697 1.00 70.25 90 PRO A C 1
ATOM 694 O O . PRO A 1 90 ? -27.068 -2.182 49.845 1.00 70.25 90 PRO A O 1
ATOM 697 N N . ASP A 1 91 ? -28.764 -3.557 50.377 1.00 75.25 91 ASP A N 1
ATOM 698 C CA . ASP A 1 91 ? -29.033 -4.022 49.005 1.00 75.25 91 ASP A CA 1
ATOM 699 C C . ASP A 1 91 ? -29.217 -2.873 47.997 1.00 75.25 91 ASP A C 1
ATOM 701 O O . ASP A 1 91 ? -28.887 -3.001 46.818 1.00 75.25 91 ASP A O 1
ATOM 705 N N . GLU A 1 92 ? -29.704 -1.715 48.450 1.00 81.31 92 GLU A N 1
ATOM 706 C CA . GLU A 1 92 ? -29.838 -0.512 47.625 1.00 81.31 92 GLU A CA 1
ATOM 707 C C . GLU A 1 92 ? -28.479 0.050 47.170 1.00 81.31 92 GLU A C 1
ATOM 709 O O . GLU A 1 92 ? -28.344 0.503 46.032 1.00 81.31 92 GLU A O 1
ATOM 714 N N . SER A 1 93 ? -27.455 -0.001 48.026 1.00 85.12 93 SER A N 1
ATOM 715 C CA . SER A 1 93 ? -26.097 0.439 47.689 1.00 85.12 93 SER A CA 1
ATOM 716 C C . SER A 1 93 ? -25.455 -0.480 46.653 1.00 85.12 93 SER A C 1
ATOM 718 O O . SER A 1 93 ? -24.831 0.013 45.714 1.00 85.12 93 SER A O 1
ATOM 720 N N . LEU A 1 94 ? -25.664 -1.796 46.776 1.00 81.62 94 LEU A N 1
ATOM 721 C CA . LEU A 1 94 ? -25.191 -2.776 45.793 1.00 81.62 94 LEU A CA 1
ATOM 722 C C . LEU A 1 94 ? -25.865 -2.580 44.431 1.00 81.62 94 LEU A C 1
ATOM 724 O O . LEU A 1 94 ? -25.191 -2.619 43.405 1.00 81.62 94 LEU A O 1
ATOM 728 N N . ARG A 1 95 ? -27.174 -2.300 44.407 1.00 83.75 95 ARG A N 1
ATOM 729 C CA . ARG A 1 95 ? -27.899 -1.992 43.162 1.00 83.75 95 ARG A CA 1
ATOM 730 C C . ARG A 1 95 ? -27.381 -0.722 42.497 1.00 83.75 95 ARG A C 1
ATOM 732 O O . ARG A 1 95 ? -27.066 -0.759 41.317 1.00 83.75 95 ARG A O 1
ATOM 739 N N . LYS A 1 96 ? -27.200 0.367 43.254 1.00 90.31 96 LYS A N 1
ATOM 740 C CA . LYS A 1 96 ? -26.637 1.622 42.721 1.00 90.31 96 LYS A CA 1
ATOM 741 C C . LYS A 1 96 ? -25.245 1.419 42.125 1.00 90.31 96 LYS A C 1
ATOM 743 O O . LYS A 1 96 ? -24.972 1.936 41.048 1.00 90.31 96 LYS A O 1
ATOM 748 N N . GLN A 1 97 ? -24.393 0.647 42.799 1.00 88.38 97 GLN A N 1
ATOM 749 C CA . GLN A 1 97 ? -23.069 0.300 42.281 1.00 88.38 97 GLN A CA 1
ATOM 750 C C . GLN A 1 97 ? -23.143 -0.574 41.027 1.00 88.38 97 GLN A C 1
ATOM 752 O O . GLN A 1 97 ? -22.371 -0.357 40.099 1.00 88.38 97 GLN A O 1
ATOM 757 N N . SER A 1 98 ? -24.070 -1.533 40.971 1.00 89.38 98 SER A N 1
ATOM 758 C CA . SER A 1 98 ? -24.287 -2.359 39.779 1.00 89.38 98 SER A CA 1
ATOM 759 C C . SER A 1 98 ? -24.751 -1.514 38.589 1.00 89.38 98 SER A C 1
ATOM 761 O O . SER A 1 98 ? -24.178 -1.628 37.508 1.00 89.38 98 SER A O 1
ATOM 763 N N . ASP A 1 99 ? -25.724 -0.622 38.797 1.00 93.62 99 ASP A N 1
ATOM 764 C CA . ASP A 1 99 ? -26.239 0.287 37.767 1.00 93.62 99 ASP A CA 1
ATOM 765 C C . ASP A 1 99 ? -25.143 1.242 37.267 1.00 93.62 99 ASP A C 1
ATOM 767 O O . ASP A 1 99 ? -25.024 1.517 36.073 1.00 93.62 99 ASP A O 1
ATOM 771 N N . GLU A 1 100 ? -24.320 1.765 38.178 1.00 95.56 100 GLU A N 1
ATOM 772 C CA . GLU A 1 100 ? -23.181 2.615 37.833 1.00 95.56 100 GLU A CA 1
ATOM 773 C C . GLU A 1 100 ? -22.099 1.837 37.076 1.00 95.56 100 GLU A C 1
ATOM 775 O O . GLU A 1 100 ? -21.581 2.331 36.074 1.00 95.56 100 GLU A O 1
ATOM 780 N N . SER A 1 101 ? -21.808 0.599 37.481 1.00 95.19 101 SER A N 1
ATOM 781 C CA . SER A 1 101 ? -20.870 -0.273 36.773 1.00 95.19 101 SER A CA 1
ATOM 782 C C . SER A 1 101 ? -21.350 -0.581 35.356 1.00 95.19 101 SER A C 1
ATOM 784 O O . SER A 1 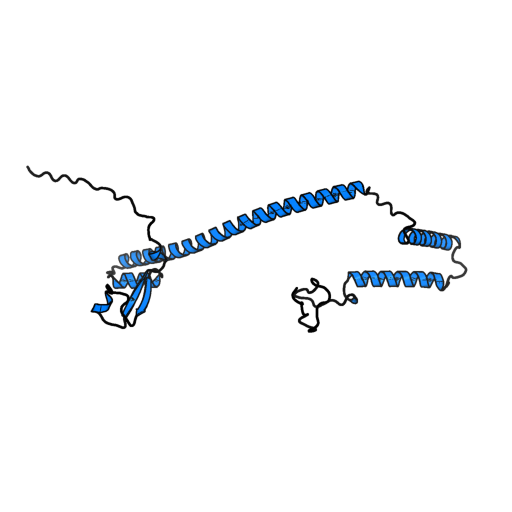101 ? -20.549 -0.542 34.425 1.00 95.19 101 SER A O 1
ATOM 786 N N . GLU A 1 102 ? -22.644 -0.837 35.161 1.00 96.75 102 GLU A N 1
ATOM 787 C CA . GLU A 1 102 ? -23.224 -1.081 33.836 1.00 96.75 102 GLU A CA 1
ATOM 788 C C . GLU A 1 102 ? -23.161 0.178 32.954 1.00 96.75 102 GLU A C 1
ATOM 790 O O . GLU A 1 102 ? -22.781 0.122 31.779 1.00 96.75 102 GLU A O 1
ATOM 795 N N . ARG A 1 103 ? -23.437 1.355 33.528 1.00 96.44 103 ARG A N 1
ATOM 796 C CA . ARG A 1 103 ? -23.273 2.646 32.835 1.00 96.44 103 ARG A CA 1
ATOM 797 C C . ARG A 1 103 ? -21.828 2.909 32.425 1.00 96.44 103 ARG A C 1
ATOM 799 O O . ARG A 1 103 ? -21.573 3.345 31.306 1.00 96.44 103 ARG A O 1
ATOM 806 N N . LEU A 1 104 ? -20.874 2.647 33.311 1.00 97.06 104 LEU A N 1
ATOM 807 C CA . LEU A 1 104 ? -19.458 2.817 32.996 1.00 97.06 104 LEU A CA 1
ATOM 808 C C . LEU A 1 104 ? -18.997 1.808 31.945 1.00 97.06 104 LEU A C 1
ATOM 810 O O . LEU A 1 104 ? -18.241 2.172 31.047 1.00 97.06 104 LEU A O 1
ATOM 814 N N . GLN A 1 105 ? -19.482 0.568 32.008 1.00 97.38 105 GLN A N 1
ATOM 815 C CA . GLN A 1 105 ? -19.148 -0.466 31.034 1.00 97.38 105 GLN A CA 1
ATOM 816 C C . GLN A 1 105 ? -19.684 -0.128 29.640 1.00 97.38 105 GLN A C 1
ATOM 818 O O . GLN A 1 105 ? -18.961 -0.274 28.656 1.00 97.38 105 GLN A O 1
ATOM 823 N N . THR A 1 106 ? -20.914 0.378 29.548 1.00 97.62 106 THR A N 1
ATOM 824 C CA . THR A 1 106 ? -21.487 0.830 28.271 1.00 97.62 106 THR A CA 1
ATOM 825 C C . THR A 1 106 ? -20.724 2.024 27.706 1.00 97.62 106 THR A C 1
ATOM 827 O O . THR A 1 106 ? -20.349 1.996 26.535 1.00 97.62 106 THR A O 1
ATOM 830 N N . LEU A 1 107 ? -20.399 3.029 28.528 1.00 98.00 107 LEU A N 1
ATOM 831 C CA . LEU A 1 107 ? -19.583 4.167 28.097 1.00 98.00 107 LEU A CA 1
ATOM 832 C C . LEU A 1 107 ? -18.201 3.717 27.604 1.00 98.00 107 LEU A C 1
ATOM 834 O O . LEU A 1 107 ? -17.788 4.094 26.506 1.00 98.00 107 LEU A O 1
ATOM 838 N N . ALA A 1 108 ? -17.516 2.870 28.374 1.00 97.81 108 ALA A N 1
ATOM 839 C CA . ALA A 1 108 ? -16.218 2.324 28.000 1.00 97.81 108 ALA A CA 1
ATOM 840 C C . ALA A 1 108 ? -16.291 1.556 26.675 1.00 97.81 108 ALA A C 1
ATOM 842 O O . ALA A 1 108 ? -15.437 1.758 25.815 1.00 97.81 108 ALA A O 1
ATOM 843 N N . GLN A 1 109 ? -17.330 0.740 26.470 1.00 96.56 109 GLN A N 1
ATOM 844 C CA . GLN A 1 109 ? -17.527 0.025 25.211 1.00 96.56 109 GLN A CA 1
ATOM 845 C C . GLN A 1 109 ? -17.703 0.993 24.035 1.00 96.56 109 GLN A C 1
ATOM 847 O O . GLN A 1 109 ? -17.059 0.814 23.007 1.00 96.56 109 GLN A O 1
ATOM 852 N N . THR A 1 110 ? -18.487 2.065 24.198 1.00 97.88 110 THR A N 1
ATOM 853 C CA . THR A 1 110 ? -18.662 3.051 23.118 1.00 97.88 110 THR A CA 1
ATOM 854 C C . THR A 1 110 ? -17.367 3.778 22.752 1.00 97.88 110 THR A C 1
ATOM 856 O O . THR A 1 110 ? -17.123 4.046 21.577 1.00 97.88 110 THR A O 1
ATOM 859 N N . GLU A 1 111 ? -16.514 4.084 23.731 1.00 98.12 111 GLU A N 1
ATOM 860 C CA . GLU A 1 111 ? -15.211 4.705 23.475 1.00 98.12 111 GLU A CA 1
ATOM 861 C C . GLU A 1 111 ? -14.228 3.717 22.831 1.00 98.12 111 GLU A C 1
ATOM 863 O O . GLU A 1 111 ? -13.486 4.093 21.922 1.00 98.12 111 GLU A O 1
ATOM 868 N N . ILE A 1 112 ? -14.265 2.440 23.230 1.00 97.75 112 ILE A N 1
ATOM 869 C CA . ILE A 1 112 ? -13.500 1.368 22.579 1.00 97.75 112 ILE A CA 1
ATOM 870 C C . ILE A 1 112 ? -13.909 1.232 21.110 1.00 97.75 112 ILE A C 1
ATOM 872 O O . ILE A 1 112 ? -13.034 1.148 20.248 1.00 97.75 112 ILE A O 1
ATOM 876 N N . ASP A 1 113 ? -15.206 1.258 20.808 1.00 97.94 113 ASP A N 1
ATOM 877 C CA . ASP A 1 113 ? -15.705 1.139 19.436 1.00 97.94 113 ASP A CA 1
ATOM 878 C C . ASP A 1 113 ? -15.225 2.319 18.572 1.00 97.94 113 ASP A C 1
ATOM 880 O O . ASP A 1 113 ? -14.682 2.113 17.485 1.00 97.94 113 ASP A O 1
ATOM 884 N N . LYS A 1 114 ? -15.307 3.555 19.086 1.00 97.88 114 LYS A N 1
ATOM 885 C CA . LYS A 1 114 ? -14.775 4.754 18.405 1.00 97.88 114 LYS A CA 1
ATOM 886 C C . LYS A 1 114 ? -13.268 4.659 18.157 1.00 97.88 114 LYS A C 1
ATOM 888 O O . LYS A 1 114 ? -12.791 4.984 17.065 1.00 97.88 114 LYS A O 1
ATOM 893 N N . ALA A 1 115 ? -12.514 4.210 19.161 1.00 97.75 115 ALA A N 1
ATOM 894 C CA . ALA A 1 115 ? -11.071 4.029 19.050 1.00 97.75 115 ALA A CA 1
ATOM 895 C C . ALA A 1 115 ? -10.720 2.934 18.030 1.00 97.75 115 ALA A C 1
ATOM 897 O O . ALA A 1 115 ? -9.762 3.086 17.272 1.00 97.75 115 ALA A O 1
ATOM 898 N N . CYS A 1 116 ? -11.508 1.858 17.973 1.00 97.94 116 CYS A N 1
ATOM 899 C CA . CYS A 1 116 ? -11.340 0.785 17.001 1.00 97.94 116 CYS A CA 1
ATOM 900 C C . CYS A 1 116 ? -11.560 1.284 15.567 1.00 97.94 116 CYS A C 1
ATOM 902 O O . CYS A 1 116 ? -10.737 0.994 14.699 1.00 97.94 116 CYS A O 1
ATOM 904 N N . GLU A 1 117 ? -12.605 2.077 15.319 1.00 97.25 117 GLU A N 1
ATOM 905 C CA . GLU A 1 117 ? -12.835 2.675 13.996 1.00 97.25 117 GLU A CA 1
ATOM 906 C C . GLU A 1 117 ? -11.697 3.618 13.591 1.00 97.25 117 GLU A C 1
ATOM 908 O O . GLU A 1 117 ? -11.115 3.466 12.516 1.00 97.25 117 GLU A O 1
ATOM 913 N N . SER A 1 118 ? -11.270 4.498 14.499 1.00 97.00 118 SER A N 1
ATOM 914 C CA . SER A 1 118 ? -10.128 5.395 14.262 1.00 97.00 118 SER A CA 1
ATOM 915 C C . SER A 1 118 ? -8.845 4.613 13.943 1.00 97.00 118 SER A C 1
ATOM 917 O O . SER A 1 118 ? -8.072 4.977 13.057 1.00 97.00 118 SER A O 1
ATOM 919 N N . ALA A 1 119 ? -8.614 3.492 14.634 1.00 97.25 119 ALA A N 1
ATOM 920 C CA . ALA A 1 119 ? -7.455 2.639 14.396 1.00 97.25 119 ALA A CA 1
ATOM 921 C C . ALA A 1 119 ? -7.482 1.971 13.011 1.00 97.25 119 ALA A C 1
ATOM 923 O O . ALA A 1 119 ? -6.421 1.812 12.400 1.00 97.25 119 ALA A O 1
ATOM 924 N N . LYS A 1 120 ? -8.662 1.609 12.487 1.00 96.31 120 LYS A N 1
ATOM 925 C CA . LYS A 1 120 ? -8.804 1.077 11.120 1.00 96.31 120 LYS A CA 1
ATOM 926 C C . LYS A 1 120 ? -8.438 2.129 10.079 1.00 96.31 120 LYS A C 1
ATOM 928 O O . LYS A 1 120 ? -7.690 1.819 9.152 1.00 96.31 120 LYS A O 1
ATOM 933 N N . GLU A 1 121 ? -8.899 3.366 10.254 1.00 96.12 121 GLU A N 1
ATOM 934 C CA . GLU A 1 121 ? -8.558 4.478 9.359 1.00 96.12 121 GLU A CA 1
ATOM 935 C C . GLU A 1 121 ? -7.048 4.742 9.346 1.00 96.12 121 GLU A C 1
ATOM 937 O O . GLU A 1 121 ? -6.426 4.789 8.281 1.00 96.12 121 GLU A O 1
ATOM 942 N N . VAL A 1 122 ? -6.428 4.820 10.529 1.00 97.00 122 VAL A N 1
ATOM 943 C CA . VAL A 1 122 ? -4.973 4.997 10.658 1.00 97.00 122 VAL A CA 1
ATOM 944 C C . VAL A 1 122 ? -4.212 3.830 10.028 1.00 97.00 122 VAL A C 1
ATOM 946 O O . VAL A 1 122 ? -3.196 4.043 9.364 1.00 97.00 122 VAL A O 1
ATOM 949 N N . MET A 1 123 ? -4.689 2.594 10.196 1.00 96.00 123 MET A N 1
ATOM 950 C CA . MET A 1 123 ? -4.078 1.422 9.568 1.00 96.00 123 MET A CA 1
ATOM 951 C C . MET A 1 123 ? -4.158 1.500 8.037 1.00 96.00 123 MET A C 1
ATOM 953 O O . MET A 1 123 ? -3.149 1.260 7.372 1.00 96.00 123 MET A O 1
ATOM 957 N N . GLY A 1 124 ? -5.306 1.901 7.485 1.00 95.75 124 GLY A N 1
ATOM 958 C CA . GLY A 1 124 ? -5.482 2.128 6.050 1.00 95.75 124 GLY A CA 1
ATOM 959 C C . GLY A 1 124 ? -4.520 3.189 5.509 1.00 95.75 124 GLY A C 1
ATOM 960 O O . GLY A 1 124 ? -3.780 2.926 4.560 1.00 95.75 124 GLY A O 1
ATOM 961 N N . ALA A 1 125 ? -4.443 4.347 6.169 1.00 95.94 125 ALA A N 1
ATOM 962 C CA . ALA A 1 125 ? -3.512 5.418 5.807 1.00 95.94 125 ALA A CA 1
ATOM 963 C C . ALA A 1 125 ? -2.037 4.988 5.917 1.00 95.94 125 ALA A C 1
ATOM 965 O O . ALA A 1 125 ? -1.191 5.370 5.110 1.00 95.94 125 ALA A O 1
ATOM 966 N N . ARG A 1 126 ? -1.694 4.148 6.897 1.00 97.19 126 ARG A N 1
ATOM 967 C CA . ARG A 1 126 ? -0.334 3.613 7.033 1.00 97.19 126 ARG A CA 1
ATOM 968 C C . ARG A 1 126 ? 0.027 2.666 5.887 1.00 97.19 126 ARG A 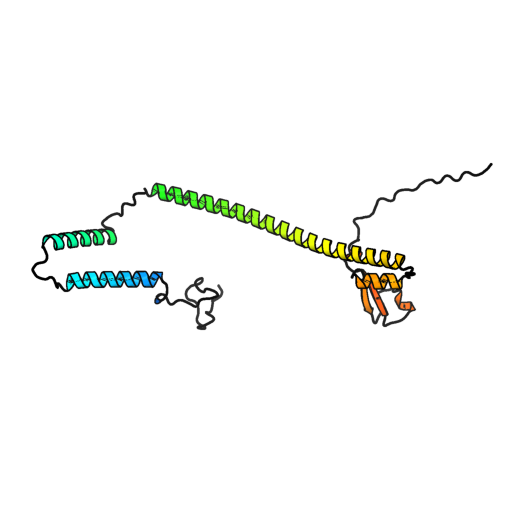C 1
ATOM 970 O O . ARG A 1 126 ? 1.171 2.682 5.431 1.00 97.19 126 ARG A O 1
ATOM 977 N N . MET A 1 127 ? -0.918 1.851 5.417 1.00 95.69 127 MET A N 1
ATOM 978 C CA . MET A 1 127 ? -0.695 0.967 4.267 1.00 95.69 127 MET A CA 1
ATOM 979 C C . MET A 1 127 ? -0.474 1.756 2.972 1.00 95.69 127 MET A C 1
ATOM 981 O O . MET A 1 127 ? 0.423 1.413 2.195 1.00 95.69 127 MET A O 1
ATOM 985 N N . THR A 1 128 ? -1.234 2.832 2.751 1.00 94.94 128 THR A N 1
ATOM 986 C CA . THR A 1 128 ? -1.034 3.700 1.582 1.00 94.94 128 THR A CA 1
ATOM 987 C C . THR A 1 128 ? 0.308 4.424 1.655 1.00 94.94 128 THR A C 1
ATOM 989 O O . THR A 1 128 ? 1.059 4.386 0.683 1.00 94.94 128 THR A O 1
ATOM 992 N N . LEU A 1 129 ? 0.686 4.969 2.820 1.00 95.81 129 LEU A N 1
ATOM 993 C CA . LEU A 1 129 ? 2.006 5.579 3.028 1.00 95.81 129 LEU A CA 1
ATOM 994 C C . LEU A 1 129 ? 3.155 4.611 2.734 1.00 95.81 129 LEU A C 1
ATOM 996 O O . LEU A 1 129 ? 4.112 4.988 2.066 1.00 95.81 129 LEU A O 1
ATOM 1000 N N . HIS A 1 130 ? 3.064 3.363 3.195 1.00 96.06 130 HIS A N 1
ATOM 1001 C CA . HIS A 1 130 ? 4.088 2.355 2.918 1.00 96.06 130 HIS A CA 1
ATOM 1002 C C . HIS A 1 130 ? 4.209 2.044 1.417 1.00 96.06 130 HIS A C 1
ATOM 1004 O O . HIS A 1 130 ? 5.311 1.855 0.902 1.00 96.06 130 HIS A O 1
ATOM 1010 N N . THR A 1 131 ? 3.081 1.998 0.707 1.00 92.69 131 THR A N 1
ATOM 1011 C CA . THR A 1 131 ? 3.059 1.767 -0.745 1.00 92.69 131 THR A CA 1
ATOM 1012 C C . THR A 1 131 ? 3.710 2.932 -1.489 1.00 92.69 131 THR A C 1
ATOM 1014 O O . THR A 1 131 ? 4.638 2.714 -2.264 1.00 92.69 131 THR A O 1
ATOM 1017 N N . LEU A 1 132 ? 3.320 4.167 -1.164 1.00 93.94 132 LEU A N 1
ATOM 1018 C CA . LEU A 1 132 ? 3.900 5.377 -1.753 1.00 93.94 132 LEU A CA 1
ATOM 1019 C C . LEU A 1 132 ? 5.396 5.520 -1.443 1.00 93.94 132 LEU A C 1
ATOM 1021 O O . LEU A 1 132 ? 6.167 5.938 -2.304 1.00 93.94 132 LEU A O 1
ATOM 1025 N N . ASP A 1 133 ? 5.836 5.157 -0.235 1.00 96.25 133 ASP A N 1
ATOM 1026 C CA . ASP A 1 133 ? 7.256 5.190 0.130 1.00 96.25 133 ASP A CA 1
ATOM 1027 C C . ASP A 1 133 ? 8.075 4.229 -0.739 1.00 96.25 133 ASP A C 1
ATOM 1029 O O . ASP A 1 133 ? 9.132 4.599 -1.257 1.00 96.25 133 ASP A O 1
ATOM 1033 N N . ARG A 1 134 ? 7.551 3.019 -0.967 1.00 95.00 134 ARG A N 1
ATOM 1034 C CA . ARG A 1 134 ? 8.168 2.028 -1.850 1.00 95.00 134 ARG A CA 1
ATOM 1035 C C . ARG A 1 134 ? 8.280 2.545 -3.284 1.00 95.00 134 ARG A C 1
ATOM 1037 O O . ARG A 1 134 ? 9.372 2.497 -3.846 1.00 95.00 134 ARG A O 1
ATOM 1044 N N . GLU A 1 135 ? 7.196 3.071 -3.847 1.00 94.62 135 GLU A N 1
ATOM 1045 C CA . GLU A 1 135 ? 7.175 3.614 -5.213 1.00 94.62 135 GLU A CA 1
ATOM 1046 C C . GLU A 1 135 ? 8.134 4.800 -5.366 1.00 94.62 135 GLU A C 1
ATOM 1048 O O . GLU A 1 135 ? 8.951 4.837 -6.289 1.00 94.62 135 GLU A O 1
ATOM 1053 N N . ARG A 1 136 ? 8.125 5.732 -4.403 1.00 95.62 136 ARG A N 1
ATOM 1054 C CA . 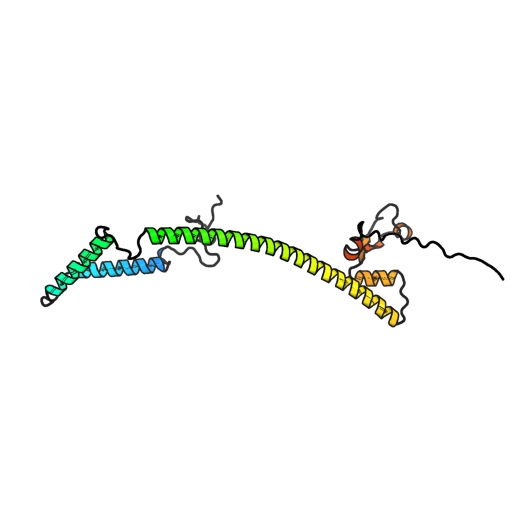ARG A 1 136 ? 9.072 6.853 -4.351 1.00 95.62 136 ARG A CA 1
ATOM 1055 C C . ARG A 1 136 ? 10.516 6.358 -4.319 1.00 95.62 136 ARG A C 1
ATOM 1057 O O . ARG A 1 136 ? 11.370 6.925 -4.997 1.00 95.62 136 ARG A O 1
ATOM 1064 N N . ASN A 1 137 ? 10.814 5.323 -3.534 1.00 97.12 137 ASN A N 1
ATOM 1065 C CA . ASN A 1 137 ? 12.166 4.771 -3.448 1.00 97.12 137 ASN A CA 1
ATOM 1066 C C . ASN A 1 137 ? 12.604 4.123 -4.770 1.00 97.12 137 ASN A C 1
ATOM 1068 O O . ASN A 1 137 ? 13.761 4.288 -5.148 1.00 97.12 137 ASN A O 1
ATOM 1072 N N . GLN A 1 138 ? 11.698 3.464 -5.501 1.00 95.94 138 GLN A N 1
ATOM 1073 C CA . GLN A 1 138 ? 11.980 2.917 -6.836 1.00 95.94 138 GLN A CA 1
ATOM 1074 C C . GLN A 1 138 ? 12.269 4.023 -7.857 1.00 95.94 138 GLN A C 1
ATOM 1076 O O . GLN A 1 138 ? 13.282 3.970 -8.552 1.00 95.94 138 GLN A O 1
ATOM 1081 N N . LEU A 1 139 ? 11.436 5.068 -7.897 1.00 96.44 139 LEU A N 1
ATOM 1082 C CA . LEU A 1 139 ? 11.655 6.235 -8.761 1.00 96.44 139 LEU A CA 1
ATOM 1083 C C . LEU A 1 139 ? 12.972 6.950 -8.430 1.00 96.44 139 LEU A C 1
ATOM 1085 O O . LEU A 1 139 ? 13.724 7.333 -9.325 1.00 96.44 139 LEU A O 1
ATOM 1089 N N . ARG A 1 140 ? 13.280 7.100 -7.137 1.00 97.56 140 ARG A N 1
ATOM 1090 C CA . ARG A 1 140 ? 14.539 7.695 -6.681 1.00 97.56 140 ARG A CA 1
ATOM 1091 C C . ARG A 1 140 ? 15.740 6.851 -7.096 1.00 97.56 140 ARG A C 1
ATOM 1093 O O . ARG A 1 140 ? 16.725 7.418 -7.553 1.00 97.56 140 ARG A O 1
ATOM 1100 N N . ALA A 1 141 ? 15.677 5.532 -6.933 1.00 97.06 141 ALA A N 1
ATOM 1101 C CA . ALA A 1 141 ? 16.762 4.634 -7.312 1.00 97.06 141 ALA A CA 1
ATOM 1102 C C . ALA A 1 141 ? 17.017 4.666 -8.828 1.00 97.06 141 ALA A C 1
ATOM 1104 O O . ALA A 1 141 ? 18.166 4.790 -9.243 1.00 97.06 141 ALA A O 1
ATOM 1105 N N . PHE A 1 142 ? 15.952 4.683 -9.635 1.00 96.44 142 PHE A N 1
ATOM 1106 C CA . PHE A 1 142 ? 16.041 4.908 -11.078 1.00 96.44 142 PHE A CA 1
ATOM 1107 C C . PHE A 1 142 ? 16.751 6.227 -11.414 1.00 96.44 142 PHE A C 1
ATOM 1109 O O . PHE A 1 142 ? 17.715 6.232 -12.176 1.00 96.44 142 PHE A O 1
ATOM 1116 N N . ALA A 1 143 ? 16.323 7.341 -10.812 1.00 96.06 143 ALA A N 1
ATOM 1117 C CA . ALA A 1 143 ? 16.930 8.647 -11.064 1.00 96.06 143 ALA A CA 1
ATOM 1118 C C . ALA A 1 143 ? 18.411 8.699 -10.651 1.00 96.06 143 ALA A C 1
ATOM 1120 O O . ALA A 1 143 ? 19.226 9.290 -11.356 1.00 96.06 143 ALA A O 1
ATOM 1121 N N . VAL A 1 144 ? 18.770 8.069 -9.528 1.00 96.06 144 VAL A N 1
ATOM 1122 C CA . VAL A 1 144 ? 20.162 7.981 -9.063 1.00 96.06 144 VAL A CA 1
ATOM 1123 C C . VAL A 1 144 ? 21.020 7.188 -10.045 1.00 96.06 144 VAL A C 1
ATOM 1125 O O . VAL A 1 144 ? 22.094 7.663 -10.402 1.00 96.06 144 VAL A O 1
ATOM 1128 N N . ASP A 1 145 ? 20.550 6.032 -10.516 1.00 94.44 145 ASP A N 1
ATOM 1129 C CA . ASP A 1 145 ? 21.284 5.230 -11.501 1.00 94.44 145 ASP A CA 1
ATOM 1130 C C . ASP A 1 145 ? 21.483 6.004 -12.810 1.00 94.44 145 ASP A C 1
ATOM 1132 O O . ASP A 1 145 ? 22.592 6.025 -13.341 1.00 94.44 145 ASP A O 1
ATOM 1136 N N . MET A 1 146 ? 20.451 6.714 -13.281 1.00 92.62 146 MET A N 1
ATOM 1137 C CA . MET A 1 146 ? 20.557 7.549 -14.479 1.00 92.62 146 MET A CA 1
ATOM 1138 C C . MET A 1 146 ? 21.607 8.656 -14.332 1.00 92.62 146 MET A C 1
ATOM 1140 O O . MET A 1 146 ? 22.417 8.881 -15.231 1.00 92.62 146 MET A O 1
ATOM 1144 N N . ILE A 1 147 ? 21.601 9.350 -13.191 1.00 91.56 147 ILE A N 1
ATOM 1145 C CA . ILE A 1 147 ? 22.549 10.430 -12.911 1.00 91.56 147 ILE A CA 1
ATOM 1146 C C . ILE A 1 147 ? 23.970 9.870 -12.795 1.00 91.56 147 ILE A C 1
ATOM 1148 O O . ILE A 1 147 ? 24.875 10.387 -13.446 1.00 91.56 147 ILE A O 1
ATOM 1152 N N . ASN A 1 148 ? 24.178 8.806 -12.020 1.00 91.12 148 ASN A N 1
ATOM 1153 C CA . ASN A 1 148 ? 25.504 8.214 -11.823 1.00 91.12 148 ASN A CA 1
ATOM 1154 C C . ASN A 1 148 ? 26.112 7.740 -13.138 1.00 91.12 148 ASN A C 1
ATOM 1156 O O . ASN A 1 148 ? 27.252 8.075 -13.446 1.00 91.12 148 ASN A O 1
ATOM 1160 N N . ALA A 1 149 ? 25.334 7.040 -13.953 1.00 86.50 149 ALA A N 1
ATOM 1161 C CA . ALA A 1 149 ? 25.842 6.541 -15.213 1.00 86.50 149 ALA A CA 1
ATOM 1162 C C . ALA A 1 149 ? 26.138 7.672 -16.222 1.00 86.50 149 ALA A C 1
ATOM 1164 O O . ALA A 1 149 ? 27.046 7.542 -17.043 1.00 86.50 149 ALA A O 1
ATOM 1165 N N . SER A 1 150 ? 25.464 8.828 -16.115 1.00 86.50 150 SER A N 1
ATOM 1166 C CA . SER A 1 150 ? 25.854 10.029 -16.873 1.00 86.50 150 SER A CA 1
ATOM 1167 C C . SER A 1 150 ? 27.216 10.595 -16.437 1.00 86.50 150 SER A C 1
ATOM 1169 O O . SER A 1 150 ? 27.987 11.063 -17.274 1.00 86.50 150 SER A O 1
ATOM 1171 N N . PHE A 1 151 ? 27.552 10.508 -15.144 1.00 87.44 151 PHE A N 1
ATOM 1172 C CA . PHE A 1 151 ? 28.858 10.924 -14.619 1.00 87.44 151 PHE A CA 1
ATOM 1173 C C . PHE A 1 151 ? 29.986 9.957 -14.990 1.00 87.44 151 PHE A C 1
ATOM 1175 O O . PHE A 1 151 ? 31.133 10.381 -15.118 1.00 87.44 151 PHE A O 1
ATOM 1182 N N . GLU A 1 152 ? 29.674 8.680 -15.200 1.00 87.50 152 GLU A N 1
ATOM 1183 C CA . GLU A 1 152 ? 30.627 7.665 -15.668 1.00 87.50 152 GLU A CA 1
ATOM 1184 C C . GLU A 1 152 ? 31.014 7.845 -17.150 1.00 87.50 152 GLU A C 1
ATOM 1186 O O . GLU A 1 152 ? 31.915 7.167 -17.643 1.00 87.50 152 GLU A O 1
ATOM 1191 N N . GLY A 1 153 ? 30.389 8.798 -17.856 1.00 79.88 153 GLY A N 1
ATOM 1192 C CA . GLY A 1 153 ? 30.695 9.125 -19.249 1.00 79.88 153 GLY A CA 1
ATOM 1193 C C . GLY A 1 153 ? 30.022 8.205 -20.273 1.00 79.88 153 GLY A C 1
ATOM 1194 O O . GLY A 1 153 ? 30.459 8.162 -21.424 1.00 79.88 153 GLY A O 1
ATOM 1195 N N . GLY A 1 154 ? 28.979 7.470 -19.872 1.00 73.00 154 GLY A N 1
ATOM 1196 C CA . GLY A 1 154 ? 28.164 6.656 -20.775 1.00 73.00 154 GLY A CA 1
ATOM 1197 C C . GLY A 1 154 ? 27.230 7.491 -21.658 1.00 73.00 154 GLY A C 1
ATOM 1198 O O . GLY A 1 154 ? 26.763 8.560 -21.266 1.00 73.00 154 GLY A O 1
ATOM 1199 N N . SER A 1 155 ? 26.930 6.981 -22.856 1.00 80.12 155 SER A N 1
ATOM 1200 C CA . SER A 1 155 ? 25.809 7.456 -23.673 1.00 80.12 155 SER A CA 1
ATOM 1201 C C . SER A 1 155 ? 24.613 6.561 -23.393 1.00 80.12 155 SER A C 1
ATOM 1203 O O . SER A 1 155 ? 24.730 5.356 -23.566 1.00 80.12 155 SER A O 1
ATOM 1205 N N . PHE A 1 156 ? 23.487 7.148 -22.995 1.00 81.62 156 PHE A N 1
ATOM 1206 C CA . PHE A 1 156 ? 22.223 6.430 -22.853 1.00 81.62 156 PHE A CA 1
ATOM 1207 C C . PHE A 1 156 ? 21.431 6.525 -24.142 1.00 81.62 156 PHE A C 1
ATOM 1209 O O . PHE A 1 156 ? 21.048 7.628 -24.544 1.00 81.62 156 PHE A O 1
ATOM 1216 N N . ASP A 1 157 ? 21.165 5.388 -24.771 1.00 87.56 157 ASP A N 1
ATOM 1217 C CA . ASP A 1 157 ? 20.125 5.320 -25.784 1.00 87.56 157 ASP A CA 1
ATOM 1218 C C . ASP A 1 157 ? 18.754 4.984 -25.166 1.00 87.56 157 ASP A C 1
ATOM 1220 O O . ASP A 1 157 ? 18.583 4.855 -23.949 1.00 87.56 157 ASP A O 1
ATOM 1224 N N . GLY A 1 158 ? 17.726 4.914 -26.013 1.00 87.06 158 GLY A N 1
ATOM 1225 C CA . GLY A 1 158 ? 16.375 4.596 -25.557 1.00 87.06 158 GLY A CA 1
ATOM 1226 C C . GLY A 1 158 ? 16.243 3.192 -24.954 1.00 87.06 158 GLY A C 1
ATOM 1227 O O . GLY A 1 158 ? 15.369 3.000 -24.110 1.00 87.06 158 GLY A O 1
ATOM 1228 N N . GLY A 1 159 ? 17.083 2.238 -25.363 1.00 88.25 159 GLY A N 1
ATOM 1229 C CA . GLY A 1 159 ? 17.103 0.870 -24.849 1.00 88.25 159 GLY A CA 1
ATOM 1230 C C . GLY A 1 159 ? 17.734 0.800 -23.462 1.00 88.25 159 GLY A C 1
ATOM 1231 O O . GLY A 1 159 ? 17.112 0.273 -22.542 1.00 88.25 159 GLY A O 1
ATOM 1232 N N . ASP A 1 160 ? 18.885 1.446 -23.269 1.00 90.81 160 ASP A N 1
ATOM 1233 C CA . ASP A 1 160 ? 19.569 1.497 -21.970 1.00 90.81 160 ASP A CA 1
ATOM 1234 C C . ASP A 1 160 ? 18.655 2.063 -20.866 1.00 90.81 160 ASP A C 1
ATOM 1236 O O . ASP A 1 160 ? 18.576 1.544 -19.749 1.00 90.81 160 ASP A O 1
ATOM 1240 N N . ILE A 1 161 ? 17.905 3.124 -21.188 1.00 93.19 161 ILE A N 1
ATOM 1241 C CA . ILE A 1 161 ? 16.941 3.738 -20.262 1.00 93.19 161 ILE A CA 1
ATOM 1242 C C . ILE A 1 161 ? 15.809 2.760 -19.928 1.00 93.19 161 ILE A C 1
ATOM 1244 O O . ILE A 1 161 ? 15.366 2.692 -18.776 1.00 93.19 161 ILE A O 1
ATOM 1248 N N . GLN A 1 162 ? 15.322 2.009 -20.920 1.00 93.62 162 GLN A N 1
ATOM 1249 C CA . GLN A 1 162 ? 14.262 1.024 -20.718 1.00 93.62 162 GLN A CA 1
ATOM 1250 C C . GLN A 1 162 ? 14.732 -0.132 -19.832 1.00 93.62 162 GLN A C 1
ATOM 1252 O O . GLN A 1 162 ? 13.990 -0.542 -18.937 1.00 93.62 162 GLN A O 1
ATOM 1257 N N . ASP A 1 163 ? 15.974 -0.582 -19.986 1.00 92.94 163 ASP A N 1
ATOM 1258 C CA . ASP A 1 163 ? 16.559 -1.641 -19.163 1.00 92.94 163 ASP A CA 1
ATOM 1259 C C . ASP A 1 163 ? 16.768 -1.204 -17.707 1.00 92.94 163 ASP A C 1
ATOM 1261 O O . ASP A 1 163 ? 16.405 -1.931 -16.775 1.00 92.94 163 ASP A O 1
ATOM 1265 N N . ILE A 1 164 ? 17.255 0.021 -17.474 1.00 93.69 164 ILE A N 1
ATOM 1266 C CA . ILE A 1 164 ? 17.334 0.584 -16.115 1.00 93.69 164 ILE A CA 1
ATOM 1267 C C . ILE A 1 164 ? 15.929 0.742 -15.516 1.00 93.69 164 ILE A C 1
ATOM 1269 O O . ILE A 1 164 ? 15.708 0.450 -14.338 1.00 93.69 164 ILE A O 1
ATOM 1273 N N . ALA A 1 165 ? 14.942 1.154 -16.309 1.00 95.44 165 ALA A N 1
ATOM 1274 C CA . ALA A 1 165 ? 13.565 1.247 -15.839 1.00 95.44 165 ALA A CA 1
ATOM 1275 C C . ALA A 1 165 ? 12.973 -0.130 -15.478 1.00 95.44 165 ALA A C 1
ATOM 1277 O O . ALA A 1 165 ? 12.223 -0.221 -14.502 1.00 95.44 165 ALA A O 1
ATOM 1278 N N . VAL A 1 166 ? 13.337 -1.206 -16.187 1.00 96.31 166 VAL A N 1
ATOM 1279 C CA . VAL A 1 166 ? 12.980 -2.586 -15.808 1.00 96.31 166 VAL A CA 1
ATOM 1280 C C . VAL A 1 166 ? 13.652 -2.990 -14.501 1.00 96.31 166 VAL A C 1
ATOM 1282 O O . VAL A 1 166 ? 12.975 -3.493 -13.603 1.00 96.31 166 VAL A O 1
ATOM 1285 N N . LYS A 1 167 ? 14.951 -2.704 -14.341 1.00 95.88 167 LYS A N 1
ATOM 1286 C CA . LYS A 1 167 ? 15.712 -2.987 -13.110 1.00 95.88 167 LYS A CA 1
ATOM 1287 C C . LYS A 1 167 ? 15.034 -2.419 -11.857 1.00 95.88 167 LYS A C 1
ATOM 1289 O O . LYS A 1 167 ? 15.023 -3.074 -10.817 1.00 95.88 167 LYS A O 1
ATOM 1294 N N . HIS A 1 168 ? 14.446 -1.226 -11.955 1.00 96.75 168 HIS A N 1
ATOM 1295 C CA . HIS A 1 168 ? 13.774 -0.554 -10.832 1.00 96.75 168 HIS A CA 1
ATOM 1296 C C . HIS A 1 168 ? 12.257 -0.811 -10.757 1.00 96.75 168 HIS A C 1
ATOM 1298 O O . HIS A 1 168 ? 11.595 -0.366 -9.815 1.00 96.75 168 HIS A O 1
ATOM 1304 N N . GLY A 1 169 ? 11.694 -1.574 -11.699 1.00 94.88 169 GLY A N 1
ATOM 1305 C CA . GLY A 1 169 ? 10.277 -1.956 -11.728 1.00 94.88 169 GLY A CA 1
ATOM 1306 C C . GLY A 1 169 ? 9.327 -0.873 -12.253 1.00 94.88 169 GLY A C 1
ATOM 1307 O O . GLY A 1 169 ? 8.122 -0.949 -12.015 1.00 94.88 169 GLY A O 1
ATOM 1308 N N . LEU A 1 170 ? 9.847 0.138 -12.952 1.00 95.62 170 LEU A N 1
ATOM 1309 C CA . LEU A 1 170 ? 9.056 1.168 -13.640 1.00 95.62 170 LEU A CA 1
ATOM 1310 C C . LEU A 1 170 ? 8.496 0.635 -14.968 1.00 95.62 170 LEU A C 1
ATOM 1312 O O . LEU A 1 170 ? 7.403 1.016 -15.393 1.00 95.62 170 LEU A O 1
ATOM 1316 N N . LEU A 1 171 ? 9.250 -0.259 -15.611 1.00 95.69 171 LEU A N 1
ATOM 1317 C CA . LEU A 1 171 ? 8.824 -1.028 -16.772 1.00 95.69 171 LEU A CA 1
ATOM 1318 C C . LEU A 1 171 ? 8.821 -2.528 -16.448 1.00 95.69 171 LEU A C 1
ATOM 1320 O O . LEU A 1 171 ? 9.561 -2.997 -15.588 1.00 95.69 171 LEU A O 1
ATOM 1324 N N . ALA A 1 172 ? 7.985 -3.280 -17.153 1.00 94.69 172 ALA A N 1
ATOM 1325 C CA . ALA A 1 172 ? 7.971 -4.737 -17.150 1.00 94.69 172 ALA A CA 1
ATOM 1326 C C . ALA A 1 172 ? 8.136 -5.252 -18.582 1.00 94.69 172 ALA A C 1
ATOM 1328 O O . ALA A 1 172 ? 7.585 -4.663 -19.514 1.00 94.69 172 ALA A O 1
ATOM 1329 N N . ILE A 1 173 ? 8.878 -6.346 -18.749 1.00 94.06 173 ILE A N 1
ATOM 1330 C CA . ILE A 1 173 ? 9.047 -7.014 -20.042 1.00 94.06 173 ILE A CA 1
ATOM 1331 C C . ILE A 1 173 ? 7.938 -8.056 -20.193 1.00 94.06 173 ILE A C 1
ATOM 1333 O O . ILE A 1 173 ? 7.776 -8.937 -19.350 1.00 94.06 173 ILE A O 1
ATOM 1337 N N . GLU A 1 174 ? 7.175 -7.953 -21.275 1.00 91.56 174 GLU A N 1
ATOM 1338 C CA . GLU A 1 174 ? 6.115 -8.886 -21.642 1.00 91.56 174 GLU A CA 1
ATOM 1339 C C . GLU A 1 174 ? 6.433 -9.487 -23.013 1.00 91.56 174 GLU A C 1
ATOM 1341 O O . GLU A 1 174 ? 6.484 -8.777 -24.019 1.00 91.56 174 GLU A O 1
ATOM 1346 N N . ARG A 1 175 ? 6.627 -10.807 -23.072 1.00 92.88 175 ARG A N 1
ATOM 1347 C CA . ARG A 1 175 ? 6.791 -11.510 -24.345 1.00 92.88 175 ARG A CA 1
ATOM 1348 C C . ARG A 1 175 ? 5.436 -11.690 -25.014 1.00 92.88 175 ARG A C 1
ATOM 1350 O O . ARG A 1 175 ? 4.522 -12.270 -24.429 1.00 92.88 175 ARG A O 1
ATOM 1357 N N . ARG A 1 176 ? 5.323 -11.236 -26.259 1.00 88.56 176 ARG A N 1
ATOM 1358 C CA . ARG A 1 176 ? 4.126 -11.400 -27.082 1.00 88.56 176 ARG A CA 1
ATOM 1359 C C . ARG A 1 176 ? 4.421 -12.176 -28.347 1.00 88.56 176 ARG A C 1
ATOM 1361 O O . ARG A 1 176 ? 5.400 -11.919 -29.034 1.00 88.56 176 ARG A O 1
ATOM 1368 N N . GLU A 1 177 ? 3.510 -13.084 -28.661 1.00 93.38 177 GLU A N 1
ATOM 1369 C CA . GLU A 1 177 ? 3.531 -13.895 -29.881 1.00 93.38 177 GLU A CA 1
ATOM 1370 C C . GLU A 1 177 ? 2.710 -13.244 -31.012 1.00 93.38 177 GLU A C 1
ATOM 1372 O O . GLU A 1 177 ? 2.815 -13.642 -32.167 1.00 93.38 177 GLU A O 1
ATOM 1377 N N . VAL A 1 178 ? 1.888 -12.239 -30.687 1.00 92.06 178 VAL A N 1
ATOM 1378 C CA . VAL A 1 178 ? 1.013 -11.525 -31.628 1.00 92.06 178 VAL A CA 1
ATOM 1379 C C . VAL A 1 178 ? 0.937 -10.034 -31.294 1.00 92.06 178 VAL A C 1
ATOM 1381 O O . VAL A 1 178 ? 1.254 -9.607 -30.179 1.00 92.06 178 VAL A O 1
ATOM 1384 N N . GLU A 1 179 ? 0.473 -9.242 -32.258 1.00 90.75 179 GLU A N 1
ATOM 1385 C CA . GLU A 1 179 ? 0.295 -7.799 -32.110 1.00 90.75 179 GLU A CA 1
ATOM 1386 C C . GLU A 1 179 ? -0.656 -7.412 -30.972 1.00 90.75 179 GLU A C 1
ATOM 1388 O O . GLU A 1 179 ? -1.657 -8.071 -30.697 1.00 90.75 179 GLU A O 1
ATOM 1393 N N . CYS A 1 180 ? -0.327 -6.317 -30.277 1.00 86.75 180 CYS A N 1
ATOM 1394 C CA . CYS A 1 180 ? -1.098 -5.840 -29.127 1.00 86.75 180 CYS A CA 1
ATOM 1395 C C . CYS A 1 180 ? -2.229 -4.864 -29.483 1.00 86.75 180 CYS A C 1
ATOM 1397 O O . CYS A 1 180 ? -2.895 -4.367 -28.579 1.00 86.75 180 CYS A O 1
ATOM 1399 N N . GLY A 1 181 ? -2.422 -4.569 -30.769 1.00 87.56 181 GLY A N 1
ATOM 1400 C CA . GLY A 1 181 ? -3.430 -3.642 -31.275 1.00 87.56 181 GLY A CA 1
ATOM 1401 C C . GLY A 1 181 ? -3.060 -3.095 -32.652 1.00 87.56 181 GLY A C 1
ATOM 1402 O O . GLY A 1 181 ? -1.985 -3.381 -33.180 1.00 87.56 181 GLY A O 1
ATOM 1403 N N . GLU A 1 182 ? -3.936 -2.269 -33.220 1.00 85.19 182 GLU A N 1
ATOM 1404 C CA . GLU A 1 182 ? -3.793 -1.768 -34.594 1.00 85.19 182 GLU A CA 1
ATOM 1405 C C . GLU A 1 182 ? -2.548 -0.888 -34.806 1.00 85.19 182 GLU A C 1
ATOM 1407 O O . GLU A 1 182 ? -1.949 -0.931 -35.881 1.00 85.19 182 GLU A O 1
ATOM 1412 N N . ALA A 1 183 ? -2.122 -0.159 -33.768 1.00 85.81 183 ALA A N 1
ATOM 1413 C CA . ALA A 1 183 ? -0.941 0.711 -33.753 1.00 85.81 183 ALA A CA 1
ATOM 1414 C C . ALA A 1 183 ? 0.290 0.054 -33.089 1.00 85.81 183 ALA A C 1
ATOM 1416 O O . ALA A 1 183 ? 1.109 0.724 -32.460 1.00 85.81 183 ALA A O 1
ATOM 1417 N N . CYS A 1 184 ? 0.410 -1.276 -33.158 1.00 86.81 184 CYS A N 1
ATOM 1418 C CA . CYS A 1 184 ? 1.537 -1.987 -32.560 1.00 86.81 184 CYS A CA 1
ATOM 1419 C C . CYS A 1 184 ? 2.845 -1.705 -33.320 1.00 86.81 184 CYS A C 1
ATOM 1421 O O . CYS A 1 184 ? 3.044 -2.216 -34.420 1.00 86.81 184 CYS A O 1
ATOM 1423 N N . ALA A 1 185 ? 3.767 -0.963 -32.698 1.00 85.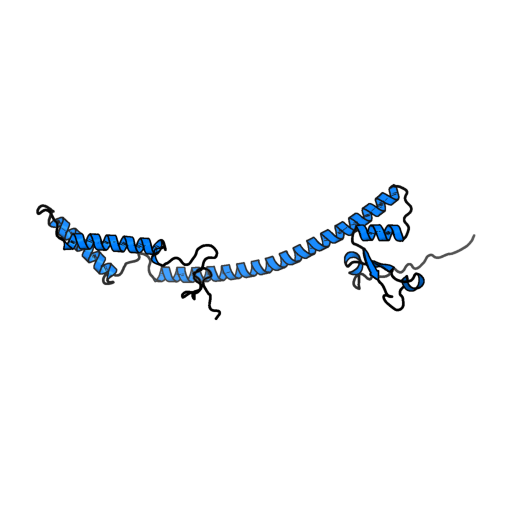50 185 ALA A N 1
ATOM 1424 C CA . ALA A 1 185 ? 5.088 -0.678 -33.270 1.00 85.50 185 ALA A CA 1
ATOM 1425 C C . ALA A 1 185 ? 5.913 -1.951 -33.547 1.00 85.50 185 ALA A C 1
ATOM 1427 O O . ALA A 1 185 ? 6.693 -1.996 -34.490 1.00 85.50 185 ALA A O 1
ATOM 1428 N N . CYS A 1 186 ? 5.703 -3.025 -32.775 1.00 86.06 186 CYS A N 1
ATOM 1429 C CA . CYS A 1 186 ? 6.405 -4.297 -32.965 1.00 86.06 186 CYS A CA 1
ATOM 1430 C C . CYS A 1 186 ? 6.026 -5.014 -34.273 1.00 86.06 186 CYS A C 1
ATOM 1432 O O . CYS A 1 186 ? 6.760 -5.901 -34.701 1.00 86.06 186 CYS A O 1
ATOM 1434 N N . ARG A 1 187 ? 4.919 -4.632 -34.934 1.00 87.31 187 ARG A N 1
ATOM 1435 C CA . ARG A 1 187 ? 4.484 -5.230 -36.209 1.00 87.31 187 ARG A CA 1
ATOM 1436 C C . ARG A 1 187 ? 5.571 -5.151 -37.282 1.00 87.31 187 ARG A C 1
ATOM 1438 O O . ARG A 1 187 ? 5.716 -6.089 -38.057 1.00 87.31 187 ARG A O 1
ATOM 1445 N N . GLU A 1 188 ? 6.336 -4.062 -37.310 1.00 85.75 188 GLU A N 1
ATOM 1446 C CA . GLU A 1 188 ? 7.409 -3.854 -38.291 1.00 85.75 188 GLU A CA 1
ATOM 1447 C C . GLU A 1 188 ? 8.624 -4.765 -38.055 1.00 85.75 188 GLU A C 1
ATOM 1449 O O . GLU A 1 188 ? 9.375 -5.041 -38.987 1.00 85.75 188 GLU A O 1
ATOM 1454 N N . TYR A 1 189 ? 8.793 -5.272 -36.831 1.00 85.25 189 TYR A N 1
ATOM 1455 C CA . TYR A 1 189 ? 9.942 -6.081 -36.418 1.00 85.25 189 TYR A CA 1
ATOM 1456 C C . TYR A 1 189 ? 9.641 -7.590 -36.384 1.00 85.25 189 TYR A C 1
ATOM 1458 O O . TYR A 1 189 ? 10.565 -8.400 -36.439 1.00 85.25 189 TYR A O 1
ATOM 1466 N N . GLY A 1 190 ? 8.360 -7.973 -36.346 1.00 86.31 190 GLY A N 1
ATOM 1467 C CA . GLY A 1 190 ? 7.907 -9.365 -36.300 1.00 86.31 190 GLY A CA 1
ATOM 1468 C C . GLY A 1 190 ? 7.728 -9.913 -34.879 1.00 86.31 190 GLY A C 1
ATOM 1469 O O . GLY A 1 190 ? 8.109 -9.285 -33.893 1.00 86.31 190 GLY A O 1
ATOM 1470 N N . PHE A 1 191 ? 7.110 -11.093 -34.78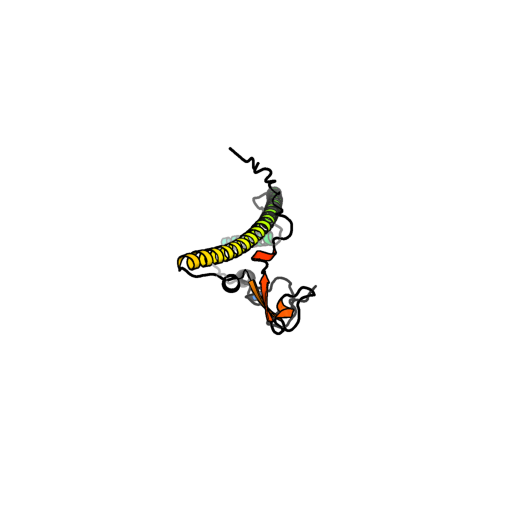1 1.00 90.12 191 PHE A N 1
ATOM 1471 C CA . PHE A 1 191 ? 6.836 -11.790 -33.518 1.00 90.12 191 PHE A CA 1
ATOM 1472 C C . PHE A 1 191 ? 7.529 -13.164 -33.490 1.00 90.12 191 PHE A C 1
ATOM 1474 O O . PHE A 1 191 ? 7.674 -13.776 -34.553 1.00 90.12 191 PHE A O 1
ATOM 1481 N N . PRO A 1 192 ? 7.929 -13.681 -32.309 1.00 90.44 192 PRO A N 1
ATOM 1482 C CA . PRO A 1 192 ? 7.727 -13.121 -30.968 1.00 90.44 192 PRO A CA 1
ATOM 1483 C C . PRO A 1 192 ? 8.556 -11.868 -30.673 1.00 90.44 192 PRO A C 1
ATOM 1485 O O . PRO A 1 192 ? 9.702 -11.764 -31.098 1.00 90.44 192 PRO A O 1
ATOM 1488 N N . ALA A 1 193 ? 7.978 -10.949 -29.899 1.00 90.00 193 ALA A N 1
ATOM 1489 C CA . ALA A 1 193 ? 8.616 -9.703 -29.487 1.00 90.00 193 ALA A CA 1
ATOM 1490 C C . ALA A 1 193 ? 8.570 -9.528 -27.963 1.00 90.00 193 ALA A C 1
ATOM 1492 O O . ALA A 1 193 ? 7.552 -9.806 -27.323 1.00 90.00 193 ALA A O 1
ATOM 1493 N N . GLU A 1 194 ? 9.658 -9.022 -27.386 1.00 90.88 194 GLU A N 1
ATOM 1494 C CA . GLU A 1 194 ? 9.719 -8.597 -25.987 1.00 90.88 194 GLU A CA 1
ATOM 1495 C C . GLU A 1 194 ? 9.328 -7.123 -25.893 1.00 90.88 194 GLU A C 1
ATOM 1497 O O . GLU A 1 194 ? 9.988 -6.236 -26.427 1.00 90.88 194 GLU A O 1
ATOM 1502 N N . CYS A 1 195 ? 8.186 -6.866 -25.265 1.00 89.62 195 CYS A N 1
ATOM 1503 C CA . CYS A 1 195 ? 7.597 -5.542 -25.180 1.00 89.62 195 CYS A CA 1
ATOM 1504 C C . CYS A 1 195 ? 7.785 -4.960 -23.782 1.00 89.62 195 CYS A C 1
ATOM 1506 O O . CYS A 1 195 ? 7.339 -5.553 -22.801 1.00 89.62 195 CYS A O 1
ATOM 1508 N N . TYR A 1 196 ? 8.316 -3.743 -23.691 1.00 90.94 196 TYR A N 1
ATOM 1509 C CA . TYR A 1 196 ? 8.317 -2.989 -22.441 1.00 90.94 196 TYR A CA 1
ATOM 1510 C C . TYR A 1 196 ? 6.928 -2.386 -22.164 1.00 90.94 196 TYR A C 1
ATOM 1512 O O . TYR A 1 196 ? 6.266 -1.827 -23.052 1.00 90.94 196 TYR A O 1
ATOM 1520 N N . ARG A 1 197 ? 6.460 -2.500 -20.918 1.00 90.31 197 ARG A N 1
ATOM 1521 C CA . ARG A 1 197 ? 5.159 -1.997 -20.451 1.00 90.31 197 ARG A CA 1
ATOM 1522 C C . ARG A 1 197 ? 5.315 -1.175 -19.186 1.00 90.31 197 ARG A C 1
ATOM 1524 O O . ARG A 1 197 ? 6.009 -1.588 -18.265 1.00 90.31 197 ARG A O 1
ATOM 1531 N N . LYS A 1 198 ? 4.640 -0.025 -19.136 1.00 92.56 198 LYS A N 1
ATOM 1532 C CA . LYS A 1 198 ? 4.578 0.817 -17.936 1.00 92.56 198 LYS A CA 1
ATOM 1533 C C . LYS A 1 198 ? 3.919 0.048 -16.799 1.00 92.56 198 LYS A C 1
ATOM 1535 O O . LYS A 1 198 ? 2.839 -0.511 -16.981 1.00 92.56 198 LYS A O 1
ATOM 1540 N N . THR A 1 199 ? 4.559 0.041 -15.638 1.00 93.44 199 THR A N 1
ATOM 1541 C CA . THR A 1 199 ? 3.940 -0.455 -14.407 1.00 93.44 199 THR A CA 1
ATOM 1542 C C . THR A 1 199 ? 3.042 0.631 -13.800 1.00 93.44 199 THR A C 1
ATOM 1544 O O . THR A 1 199 ? 3.122 1.794 -14.215 1.00 93.44 199 THR A O 1
ATOM 1547 N N . PRO A 1 200 ? 2.185 0.305 -12.813 1.00 91.75 200 PRO A N 1
ATOM 1548 C CA . PRO A 1 200 ? 1.328 1.294 -12.152 1.00 91.75 200 PRO A CA 1
ATOM 1549 C C . PRO A 1 200 ? 2.085 2.502 -11.582 1.00 91.75 200 PRO A C 1
ATOM 1551 O O . PRO A 1 200 ? 1.541 3.600 -11.584 1.00 91.75 200 PRO A O 1
ATOM 1554 N N . ILE A 1 201 ? 3.362 2.322 -11.220 1.00 91.00 201 ILE A N 1
ATOM 1555 C CA . ILE A 1 201 ? 4.264 3.386 -10.751 1.00 91.00 201 ILE A CA 1
ATOM 1556 C C . ILE A 1 201 ? 4.331 4.552 -11.755 1.00 91.00 201 ILE A C 1
ATOM 1558 O O . ILE A 1 201 ? 4.398 5.711 -11.357 1.00 91.00 201 ILE A O 1
ATOM 1562 N N . LEU A 1 202 ? 4.297 4.254 -13.061 1.00 87.81 202 LEU A N 1
ATOM 1563 C CA . LEU A 1 202 ? 4.261 5.251 -14.141 1.00 87.81 202 LEU A CA 1
ATOM 1564 C C . LEU A 1 202 ? 2.864 5.433 -14.757 1.00 87.81 202 LEU A C 1
ATOM 1566 O O . LEU A 1 202 ? 2.601 6.453 -15.390 1.00 87.81 202 LEU A O 1
ATOM 1570 N N . GLY A 1 203 ? 2.004 4.418 -14.651 1.00 68.56 203 GLY A N 1
ATOM 1571 C CA . GLY A 1 203 ? 0.705 4.341 -15.323 1.00 68.56 203 GLY A CA 1
ATOM 1572 C C . GLY A 1 203 ? -0.468 4.961 -14.562 1.00 68.56 203 GLY A C 1
ATOM 1573 O O . GLY A 1 203 ? -1.522 5.134 -15.159 1.00 68.56 203 GLY A O 1
ATOM 1574 N N . ALA A 1 204 ? -0.306 5.313 -13.283 1.00 57.69 204 ALA A N 1
ATOM 1575 C CA . ALA A 1 204 ? -1.374 5.914 -12.477 1.00 57.69 204 ALA A CA 1
ATOM 1576 C C . ALA A 1 204 ? -1.645 7.402 -12.785 1.00 57.69 204 ALA A C 1
ATOM 1578 O O . ALA A 1 204 ? -2.579 7.979 -12.233 1.00 57.69 204 ALA A O 1
ATOM 1579 N N . VAL A 1 205 ? -0.864 8.039 -13.667 1.00 51.25 205 VAL A N 1
ATOM 1580 C CA . VAL A 1 205 ? -1.120 9.422 -14.100 1.00 51.25 205 VAL A CA 1
ATOM 1581 C C . VAL A 1 205 ? -2.125 9.419 -15.253 1.00 51.25 205 VAL A C 1
ATOM 1583 O O . VAL A 1 205 ? -1.771 9.643 -16.408 1.00 51.25 205 VAL A O 1
ATOM 1586 N N . THR A 1 206 ? -3.389 9.145 -14.949 1.00 46.88 206 THR A N 1
ATOM 1587 C CA . THR A 1 206 ? -4.507 9.479 -15.837 1.00 46.88 206 THR A CA 1
ATOM 1588 C C . THR A 1 206 ? -5.435 10.446 -15.102 1.00 46.88 206 THR A C 1
ATOM 1590 O O . THR A 1 206 ? -6.086 10.067 -14.134 1.00 46.88 206 THR A O 1
ATOM 1593 N N . ASP A 1 207 ? -5.426 11.692 -15.590 1.00 42.03 207 ASP A N 1
ATOM 1594 C CA . ASP A 1 207 ? -6.475 12.727 -15.536 1.00 42.03 207 ASP A CA 1
ATOM 1595 C C . ASP A 1 207 ? -6.537 13.824 -14.452 1.00 42.03 207 ASP A C 1
ATOM 1597 O O . ASP A 1 207 ? -7.278 14.777 -14.674 1.00 42.03 207 ASP A O 1
ATOM 1601 N N . GLU A 1 208 ? -5.729 13.854 -13.382 1.00 42.97 208 GLU A N 1
ATOM 1602 C CA . GLU A 1 208 ? -5.844 14.963 -12.390 1.00 42.97 208 GLU A CA 1
ATOM 1603 C C . GLU A 1 208 ? -4.688 15.977 -12.337 1.00 42.97 208 GLU A C 1
ATOM 1605 O O . GLU A 1 208 ? -4.797 17.002 -11.666 1.00 42.97 208 GLU A O 1
ATOM 1610 N N . VAL A 1 209 ? -3.604 15.779 -13.091 1.00 44.75 209 VAL A N 1
ATOM 1611 C CA . VAL A 1 209 ? -2.512 16.771 -13.184 1.00 44.75 209 VAL A CA 1
ATOM 1612 C C . VAL A 1 209 ? -2.390 17.286 -14.615 1.00 44.75 209 VAL A C 1
ATOM 1614 O O . VAL A 1 209 ? -1.352 17.183 -15.263 1.00 44.75 209 VAL A O 1
ATOM 1617 N N . ALA A 1 210 ? -3.482 17.853 -15.125 1.00 37.72 210 ALA A N 1
ATOM 1618 C CA . ALA A 1 210 ? -3.398 18.833 -16.197 1.00 37.72 210 ALA A CA 1
ATOM 1619 C C . ALA A 1 210 ? -2.895 20.145 -15.577 1.00 37.72 210 ALA A C 1
ATOM 1621 O O . ALA A 1 210 ? -3.663 20.945 -15.043 1.00 37.72 210 ALA A O 1
ATOM 1622 N N . THR A 1 211 ? -1.580 20.353 -15.595 1.00 38.97 211 THR A N 1
ATOM 1623 C CA . THR A 1 211 ? -0.979 21.659 -15.315 1.00 38.97 211 THR A CA 1
ATOM 1624 C C . THR A 1 211 ? -1.607 22.697 -16.254 1.00 38.97 211 THR A C 1
ATOM 1626 O O . THR A 1 211 ? -1.673 22.446 -17.461 1.00 38.97 211 THR A O 1
ATOM 1629 N N . PRO A 1 212 ? -2.071 23.860 -15.760 1.00 38.34 212 PRO A N 1
ATOM 1630 C CA . PRO A 1 212 ? -2.578 24.906 -16.632 1.00 38.34 212 PRO A CA 1
ATOM 1631 C C . PRO A 1 212 ? -1.444 25.370 -17.546 1.00 38.34 212 PRO A C 1
ATOM 1633 O O . PRO A 1 212 ? -0.368 25.752 -17.084 1.00 38.34 212 PRO A O 1
ATOM 1636 N N . SER A 1 213 ? -1.701 25.294 -18.849 1.00 36.56 213 SER A N 1
ATOM 1637 C CA . SER A 1 213 ? -0.834 25.789 -19.910 1.00 36.56 213 SER A CA 1
ATOM 1638 C C . SER A 1 213 ? -0.465 27.244 -19.616 1.00 36.56 213 SER A C 1
ATOM 1640 O O . SER A 1 213 ? -1.305 28.139 -19.712 1.00 36.56 213 SER A O 1
ATOM 1642 N N . ALA A 1 214 ? 0.781 27.488 -19.211 1.00 38.12 214 ALA A N 1
ATOM 1643 C CA . ALA A 1 214 ? 1.324 28.832 -19.161 1.00 38.12 214 ALA A CA 1
ATOM 1644 C C . ALA A 1 214 ? 1.468 29.309 -20.609 1.00 38.12 214 ALA A C 1
ATOM 1646 O O . ALA A 1 214 ? 2.319 28.826 -21.353 1.00 38.12 214 ALA A O 1
ATOM 1647 N N . ASN A 1 215 ? 0.585 30.218 -21.013 1.00 38.62 215 ASN A N 1
ATOM 1648 C CA . ASN A 1 215 ? 0.691 30.947 -22.265 1.00 38.62 215 ASN A CA 1
ATOM 1649 C C . ASN A 1 215 ? 2.005 31.740 -22.267 1.00 38.62 215 ASN A C 1
ATOM 1651 O O . ASN A 1 215 ? 2.111 32.775 -21.613 1.00 38.62 215 ASN A O 1
ATOM 1655 N N . THR A 1 216 ? 3.005 31.262 -22.999 1.00 42.56 216 THR A N 1
ATOM 1656 C CA . THR A 1 216 ? 4.149 32.064 -23.441 1.00 42.56 216 THR A CA 1
ATOM 1657 C C . THR A 1 216 ? 3.790 32.754 -24.759 1.00 42.56 216 THR A C 1
ATOM 1659 O O . THR A 1 216 ? 4.201 32.344 -25.839 1.00 42.56 216 THR A O 1
ATOM 1662 N N . GLU A 1 217 ? 3.005 33.823 -24.654 1.00 44.28 217 GLU A N 1
ATOM 1663 C CA . GLU A 1 217 ? 3.112 34.994 -25.535 1.00 44.28 217 GLU A CA 1
ATOM 1664 C C . GLU A 1 217 ? 4.148 35.906 -24.836 1.00 44.28 217 GLU A C 1
ATOM 1666 O O . GLU A 1 217 ? 4.124 36.026 -23.617 1.00 44.28 217 GLU A O 1
ATOM 1671 N N . ASP A 1 218 ? 5.163 36.533 -25.418 1.00 38.69 218 ASP A N 1
ATOM 1672 C CA . ASP A 1 218 ? 5.365 37.085 -26.746 1.00 38.69 218 ASP A CA 1
ATOM 1673 C C . ASP A 1 218 ? 6.873 37.428 -26.825 1.00 38.69 218 ASP A C 1
ATOM 1675 O O . ASP A 1 218 ? 7.357 38.301 -26.098 1.00 38.69 218 ASP A O 1
ATOM 1679 N N . VAL A 1 219 ? 7.666 36.716 -27.637 1.00 41.16 219 VAL A N 1
ATOM 1680 C CA . VAL A 1 219 ? 9.040 37.155 -27.946 1.00 41.16 219 VAL A CA 1
ATOM 1681 C C . VAL A 1 219 ? 8.944 38.049 -29.170 1.00 41.16 219 VAL A C 1
ATOM 1683 O O . VAL A 1 219 ? 9.067 37.599 -30.311 1.00 41.16 219 VAL A O 1
ATOM 1686 N N . SER A 1 220 ? 8.705 39.332 -28.908 1.00 42.31 220 SER A N 1
ATOM 1687 C CA . SER A 1 220 ? 8.656 40.362 -29.934 1.00 42.31 220 SER A CA 1
ATOM 1688 C C . SER A 1 220 ? 10.026 40.502 -30.599 1.00 42.31 220 SER A C 1
ATOM 1690 O O . SER A 1 220 ? 10.971 41.109 -30.093 1.00 42.31 220 SER A O 1
ATOM 1692 N N . ARG A 1 221 ? 10.124 39.882 -31.772 1.00 43.81 221 ARG A N 1
ATOM 1693 C CA . ARG A 1 221 ? 11.145 40.100 -32.786 1.00 43.81 221 ARG A CA 1
ATOM 1694 C C . ARG A 1 221 ? 10.897 41.482 -33.388 1.00 43.81 221 ARG A C 1
ATOM 1696 O O . ARG A 1 221 ? 9.967 41.644 -34.175 1.00 43.81 221 ARG A O 1
ATOM 1703 N N . HIS A 1 222 ? 11.734 42.465 -33.065 1.00 42.47 222 HIS A N 1
ATOM 1704 C CA . HIS A 1 222 ? 11.895 43.648 -33.908 1.00 42.47 222 HIS A CA 1
ATOM 1705 C C . HIS A 1 222 ? 13.355 43.847 -34.300 1.00 42.47 222 HIS A C 1
ATOM 1707 O O . HIS A 1 222 ? 14.273 43.879 -33.486 1.00 42.47 222 HIS A O 1
ATOM 1713 N N . GLU A 1 223 ? 13.515 43.884 -35.616 1.00 47.31 223 GLU A N 1
ATOM 1714 C CA . GLU A 1 223 ? 14.737 44.009 -36.383 1.00 47.31 223 GLU A CA 1
ATOM 1715 C C . GLU A 1 223 ? 15.309 45.440 -36.373 1.00 47.31 223 GLU A C 1
ATOM 1717 O O . GLU A 1 223 ? 14.570 46.414 -36.255 1.00 47.31 223 GLU A O 1
ATOM 1722 N N . ARG A 1 224 ? 16.610 45.517 -36.699 1.00 40.44 224 ARG A N 1
ATOM 1723 C CA . ARG A 1 224 ? 17.308 46.601 -37.426 1.00 40.44 224 ARG A CA 1
ATOM 1724 C C . ARG A 1 224 ? 17.414 47.984 -36.757 1.00 40.44 224 ARG A C 1
ATOM 1726 O O . ARG A 1 224 ? 16.523 48.819 -36.886 1.00 40.44 224 ARG A O 1
ATOM 1733 N N . ARG A 1 225 ? 18.638 48.328 -36.347 1.00 41.97 225 ARG A N 1
ATOM 1734 C CA . ARG A 1 225 ? 19.557 49.172 -37.140 1.00 41.97 225 ARG A CA 1
ATOM 1735 C C . ARG A 1 225 ? 20.984 49.080 -36.619 1.00 41.97 225 ARG A C 1
ATOM 1737 O O . ARG A 1 225 ? 21.140 48.939 -35.391 1.00 41.97 225 ARG A O 1
#

Foldseek 3Di:
DDFDAFPPPRHTDPDPPQQDPPDGDDDCCRDPVSVVVVVVVVVVVVVVCCVVVPPDDPPPDVVVVVVVVVVVVVVCCVVVVVDDPPPVDPPVNVVVVVVVVVVVVVVVVVVVVVVVVVVVVVVVVVVVVVVVVLLVVLVVQLVVVVVVVVVVVDDDDPVNSLVSCVVSPQKDWDFDQDAPDPPGPCVVVHDRDTDIDGDCSNVVPPDDPPPPDDDPDDPDDDDDD

Radius of gyration: 43.13 Å; chains: 1; bounding box: 64×91×119 Å

Secondary structure (DSSP, 8-state):
----B-TTT-SB-SSTT--BTTB----GGGSHHHHHHHHHHHHHHHHHHHHHS----TTS-HHHHHHHHHHHHHHHHHHTTSS----SS-HHHHHHHHHHHHHHHHHHHHHHHHHHHHHHHHHHHHHHHHHHHHHHHHHHHHHHHHHHHHHTTPPP-HHHHHHHHHHTTSEEEEEESS-SSTT-GGGGT-SSEEEEEE-HHHHT-SSS-----------------

Sequence (225 aa):
MTDLICRKSMTNCLTPGMCSPHGGCQTPETAPAFRALLAERNALAFLLKRFVDGEHDQDENQAERHMYHDEAQTLLAYLGGELHGHTLVPDESLRKQSDESERLQTLAQTEIDKACESAKEVMGARMTLHTLDRERNQLRAFAVDMINASFEGGSFDGGDIQDIAVKHGLLAIERREVECGEACACREYGFPAECYRKTPILGAVTDEVATPSANTEDVSRHERR